Protein AF-A0A972E237-F1 (afdb_monomer_lite)

Structure (mmCIF, N/CA/C/O backbone):
data_AF-A0A972E237-F1
#
_entry.id   AF-A0A972E237-F1
#
loop_
_atom_site.group_PDB
_atom_site.id
_atom_site.type_symbol
_atom_site.label_atom_id
_atom_site.label_alt_id
_atom_site.label_comp_id
_atom_site.label_asym_id
_atom_site.label_entity_id
_atom_site.label_seq_id
_atom_site.pdbx_PDB_ins_code
_atom_site.Cartn_x
_atom_site.Cartn_y
_atom_site.Cartn_z
_atom_site.occupancy
_atom_site.B_iso_or_equiv
_atom_site.auth_seq_id
_atom_site.auth_comp_id
_atom_site.auth_asym_id
_atom_site.auth_atom_id
_atom_site.pdbx_PDB_model_num
ATOM 1 N N . MET A 1 1 ? -6.973 -0.628 -43.53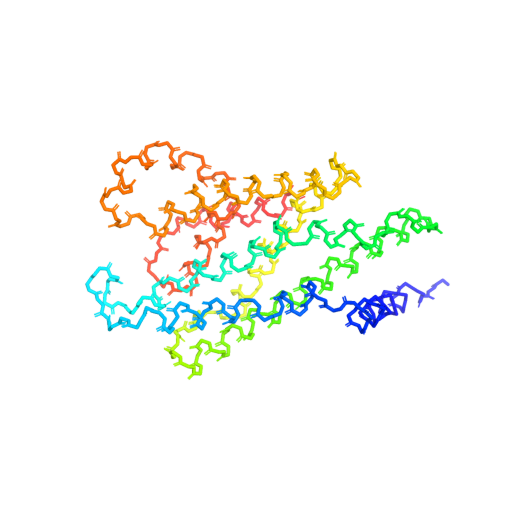5 1.00 40.00 1 MET A N 1
ATOM 2 C CA . MET A 1 1 ? -6.447 -0.067 -42.270 1.00 40.00 1 MET A CA 1
ATOM 3 C C . MET A 1 1 ? -7.373 -0.505 -41.148 1.00 40.00 1 MET A C 1
ATOM 5 O O . MET A 1 1 ? -8.497 -0.038 -41.108 1.00 40.00 1 MET A O 1
ATOM 9 N N . GLY A 1 2 ? -6.976 -1.458 -40.304 1.00 39.75 2 GLY A N 1
ATOM 10 C CA . GLY A 1 2 ? -7.849 -1.920 -39.221 1.00 39.75 2 GLY A CA 1
ATOM 11 C C . GLY A 1 2 ? -7.327 -3.166 -38.509 1.00 39.75 2 GLY A C 1
ATOM 12 O O . GLY A 1 2 ? -6.818 -4.079 -39.151 1.00 39.75 2 GLY A O 1
ATOM 13 N N . GLY A 1 3 ? -7.447 -3.185 -37.179 1.00 34.88 3 GLY A N 1
ATOM 14 C CA . GLY A 1 3 ? -7.592 -4.429 -36.411 1.00 34.88 3 GLY A CA 1
ATOM 15 C C . GLY A 1 3 ? -6.368 -5.059 -35.731 1.00 34.88 3 GLY A C 1
ATOM 16 O O . GLY A 1 3 ? -6.532 -6.115 -35.134 1.00 34.88 3 GLY A O 1
ATOM 17 N N . LYS A 1 4 ? -5.158 -4.477 -35.755 1.00 40.97 4 LYS A N 1
ATOM 18 C CA . LYS A 1 4 ? -3.977 -5.110 -35.104 1.00 40.97 4 LYS A CA 1
ATOM 19 C C . LYS A 1 4 ? -3.667 -4.649 -33.670 1.00 40.97 4 LYS A C 1
ATOM 21 O O . LYS A 1 4 ? -2.906 -5.320 -32.981 1.00 40.97 4 LYS A O 1
ATOM 26 N N . GLY A 1 5 ? -4.259 -3.551 -33.194 1.00 42.56 5 GLY A N 1
ATOM 27 C CA . GLY A 1 5 ? -3.918 -2.969 -31.884 1.00 42.56 5 GLY A CA 1
ATOM 28 C C . GLY A 1 5 ? -4.412 -3.774 -30.675 1.00 42.56 5 GLY A C 1
ATOM 29 O O . GLY A 1 5 ? -3.659 -3.998 -29.734 1.00 42.56 5 GLY A O 1
ATOM 30 N N . ILE A 1 6 ? -5.656 -4.262 -30.716 1.00 47.38 6 ILE A N 1
ATOM 31 C CA . ILE A 1 6 ? -6.324 -4.873 -29.549 1.00 47.38 6 ILE A CA 1
ATOM 32 C C . ILE A 1 6 ? -5.829 -6.310 -29.302 1.00 47.38 6 ILE A C 1
ATOM 34 O O . ILE A 1 6 ? -5.593 -6.703 -28.160 1.00 47.38 6 ILE A O 1
ATOM 38 N N . HIS A 1 7 ? -5.565 -7.072 -30.371 1.00 45.72 7 HIS A N 1
ATOM 39 C CA . HIS A 1 7 ? -4.976 -8.414 -30.263 1.00 45.72 7 HIS A CA 1
ATOM 40 C C . HIS A 1 7 ? -3.557 -8.392 -29.670 1.00 45.72 7 HIS A C 1
ATOM 42 O O . HIS A 1 7 ? -3.190 -9.295 -28.917 1.00 45.72 7 HIS A O 1
ATOM 48 N N . GLY A 1 8 ? -2.778 -7.338 -29.943 1.00 53.69 8 GLY A N 1
ATOM 49 C CA . GLY A 1 8 ? -1.438 -7.164 -29.380 1.00 53.69 8 GLY A CA 1
ATOM 50 C C . GLY A 1 8 ? -1.447 -6.986 -27.858 1.00 53.69 8 GLY A C 1
ATOM 51 O O . GLY A 1 8 ? -0.646 -7.616 -27.173 1.00 53.69 8 GLY A O 1
ATOM 52 N N . VAL A 1 9 ? -2.393 -6.209 -27.321 1.00 54.03 9 VAL A N 1
ATOM 53 C CA . VAL A 1 9 ? -2.506 -5.921 -25.876 1.00 54.03 9 VAL A CA 1
ATOM 54 C C . VAL A 1 9 ? -2.901 -7.166 -25.080 1.00 54.03 9 VAL A C 1
ATOM 56 O O . VAL A 1 9 ? -2.228 -7.507 -24.109 1.00 54.03 9 VAL A O 1
ATOM 59 N N . HIS A 1 10 ? -3.931 -7.898 -25.523 1.00 57.00 10 HIS A N 1
ATOM 60 C CA . HIS A 1 10 ? -4.344 -9.146 -24.868 1.00 57.00 10 HIS A CA 1
ATOM 61 C C . HIS A 1 10 ? -3.233 -10.201 -24.889 1.00 57.00 10 HIS A C 1
ATOM 63 O O . HIS A 1 10 ? -2.958 -10.831 -23.867 1.00 57.00 10 HIS A O 1
ATOM 69 N N . SER A 1 11 ? -2.556 -10.362 -26.031 1.00 61.59 11 SER A N 1
ATOM 70 C CA . SER A 1 11 ? -1.436 -11.304 -26.139 1.00 61.59 11 SER A CA 1
ATOM 71 C C . SER A 1 11 ? -0.249 -10.900 -25.255 1.00 61.59 11 SER A C 1
ATOM 73 O O . SER A 1 11 ? 0.366 -11.765 -24.637 1.00 61.59 11 SER A O 1
ATOM 75 N N . GLY A 1 12 ? 0.029 -9.596 -25.122 1.00 63.56 12 GLY A N 1
ATOM 76 C CA . GLY A 1 12 ? 1.079 -9.059 -24.257 1.00 63.56 12 GLY A CA 1
ATOM 77 C C . GLY A 1 12 ? 0.792 -9.257 -22.769 1.00 63.56 12 GLY A C 1
ATOM 78 O O . GLY A 1 12 ? 1.674 -9.705 -22.041 1.00 63.56 12 GLY A O 1
ATOM 79 N N . PHE A 1 13 ? -0.441 -8.995 -22.326 1.00 63.44 13 PHE A N 1
ATOM 80 C CA . PHE A 1 13 ? -0.863 -9.203 -20.938 1.00 63.44 13 PHE A CA 1
ATOM 81 C C . PHE A 1 13 ? -0.756 -10.676 -20.523 1.00 63.44 13 PHE A C 1
ATOM 83 O O . PHE A 1 13 ? -0.132 -10.997 -19.513 1.00 63.44 13 PHE A O 1
ATOM 90 N N . ILE A 1 14 ? -1.298 -11.585 -21.341 1.00 66.00 14 ILE A N 1
ATOM 91 C CA . ILE A 1 14 ? -1.258 -13.032 -21.086 1.00 66.00 14 ILE A CA 1
ATOM 92 C C . ILE A 1 14 ? 0.187 -13.547 -21.126 1.00 66.00 14 ILE A C 1
ATOM 94 O O . ILE A 1 14 ? 0.596 -14.316 -20.256 1.00 66.00 14 ILE A O 1
ATOM 98 N N . ALA A 1 15 ? 0.994 -13.096 -22.089 1.00 67.94 15 ALA A N 1
ATOM 99 C CA . ALA A 1 15 ? 2.397 -13.489 -22.178 1.00 67.94 15 ALA A CA 1
ATOM 100 C C . ALA A 1 15 ? 3.221 -12.992 -20.980 1.00 67.94 15 ALA A C 1
ATOM 102 O O . ALA A 1 15 ? 4.052 -13.742 -20.469 1.00 67.94 15 ALA A O 1
ATOM 103 N N . LEU A 1 16 ? 2.988 -11.763 -20.504 1.00 67.12 16 LEU A N 1
ATOM 104 C CA . LEU A 1 16 ? 3.633 -11.232 -19.298 1.00 67.12 16 LEU A CA 1
ATOM 105 C C . LEU A 1 16 ? 3.220 -12.022 -18.056 1.00 67.12 16 LEU A C 1
ATOM 107 O O . LEU A 1 16 ? 4.093 -12.421 -17.284 1.00 67.12 16 LEU A O 1
ATOM 111 N N . PHE A 1 17 ? 1.925 -12.314 -17.909 1.00 64.31 17 PHE A N 1
ATOM 112 C CA . PHE A 1 17 ? 1.402 -13.135 -16.820 1.00 64.31 17 PHE A CA 1
ATOM 113 C C . PHE A 1 17 ? 2.097 -14.501 -16.761 1.00 64.31 17 PHE A C 1
ATOM 115 O O . PHE A 1 17 ? 2.739 -14.827 -15.764 1.00 64.31 17 PHE A O 1
ATOM 122 N N . PHE A 1 18 ? 2.065 -15.269 -17.854 1.00 64.12 18 PHE A N 1
ATOM 123 C CA . PHE A 1 18 ? 2.690 -16.593 -17.905 1.00 64.12 18 PHE A CA 1
ATOM 124 C C . PHE A 1 18 ? 4.215 -16.533 -17.762 1.00 64.12 18 PHE A C 1
ATOM 126 O O . PHE A 1 18 ? 4.805 -17.336 -17.044 1.00 64.12 18 PHE A O 1
ATOM 133 N N . SER A 1 19 ? 4.875 -15.571 -18.409 1.00 64.12 19 SER A N 1
ATOM 134 C CA . SER A 1 19 ? 6.333 -15.440 -18.362 1.00 64.12 19 SER A CA 1
ATOM 135 C C . SER A 1 19 ? 6.859 -15.157 -16.958 1.00 64.12 19 SER A C 1
ATOM 137 O O . SER A 1 19 ? 7.940 -15.642 -16.630 1.00 64.12 19 SER A O 1
ATOM 139 N N . LYS A 1 20 ? 6.171 -14.326 -16.169 1.00 62.31 20 LYS A N 1
ATOM 140 C CA . LYS A 1 20 ? 6.655 -13.896 -14.850 1.00 62.31 20 LYS A CA 1
ATOM 141 C C . LYS A 1 20 ? 6.091 -14.758 -13.730 1.00 62.31 20 LYS A C 1
ATOM 143 O O . LYS A 1 20 ? 6.866 -15.303 -12.953 1.00 62.31 20 LYS A O 1
ATOM 148 N N . TYR A 1 21 ? 4.775 -14.945 -13.669 1.00 61.66 21 TYR A N 1
ATOM 149 C CA . TYR A 1 21 ? 4.159 -15.629 -12.531 1.00 61.66 21 TYR A CA 1
ATOM 150 C C . TYR A 1 21 ? 4.341 -17.142 -12.552 1.00 61.66 21 TYR A C 1
ATOM 152 O O . TYR A 1 21 ? 4.366 -17.745 -11.491 1.00 61.66 21 TYR A O 1
ATOM 160 N N . VAL A 1 22 ? 4.525 -17.774 -13.711 1.00 60.75 22 VAL A N 1
ATOM 161 C CA . VAL A 1 22 ? 4.809 -19.221 -13.734 1.00 60.75 22 VAL A CA 1
ATOM 162 C C . VAL A 1 22 ? 6.294 -19.503 -13.485 1.00 60.75 22 VAL A C 1
ATOM 164 O O . VAL A 1 22 ? 6.632 -20.540 -12.927 1.00 60.75 22 VAL A O 1
ATOM 167 N N . ARG A 1 23 ? 7.198 -18.586 -13.863 1.00 55.81 23 ARG A N 1
ATOM 168 C CA . ARG A 1 23 ? 8.654 -18.819 -13.786 1.00 55.81 23 ARG A CA 1
ATOM 169 C C . ARG A 1 23 ? 9.329 -18.229 -12.549 1.00 55.81 23 ARG A C 1
ATOM 171 O O . ARG A 1 23 ? 10.376 -18.724 -12.147 1.00 55.81 23 ARG A O 1
ATOM 178 N N . SER A 1 24 ? 8.791 -17.165 -11.955 1.00 56.19 24 SER A N 1
ATOM 179 C CA . SER A 1 24 ? 9.369 -16.503 -10.773 1.00 56.19 24 SER A CA 1
ATOM 180 C C . SER A 1 24 ? 8.272 -15.805 -9.952 1.00 56.19 24 SER A C 1
ATOM 182 O O . SER A 1 24 ? 8.112 -14.588 -10.029 1.00 56.19 24 SER A O 1
ATOM 184 N N . PRO A 1 25 ? 7.485 -16.569 -9.173 1.00 65.00 25 PRO A N 1
ATOM 185 C CA . PRO A 1 25 ? 6.220 -16.100 -8.606 1.00 65.00 25 PRO A CA 1
ATOM 186 C C . PRO A 1 25 ? 6.336 -15.272 -7.315 1.00 65.00 25 PRO A C 1
ATOM 188 O O . PRO A 1 25 ? 5.314 -14.839 -6.790 1.00 65.00 25 PRO A O 1
ATOM 191 N N . SER A 1 26 ? 7.532 -15.079 -6.753 1.00 68.56 26 SER A N 1
ATOM 192 C CA . SER A 1 26 ? 7.715 -14.685 -5.344 1.00 68.56 26 SER A CA 1
ATOM 193 C C . SER A 1 26 ? 7.016 -13.374 -4.958 1.00 68.56 26 SER A C 1
ATOM 195 O O . SER A 1 26 ? 6.161 -13.379 -4.073 1.00 68.56 26 SER A O 1
ATOM 197 N N . TYR A 1 27 ? 7.310 -12.266 -5.644 1.00 68.69 27 TYR A N 1
ATOM 198 C CA . TYR A 1 27 ? 6.692 -10.955 -5.365 1.00 68.69 27 TYR A CA 1
ATOM 199 C C . TYR A 1 27 ? 5.189 -10.950 -5.610 1.00 68.69 27 TYR A C 1
ATOM 201 O O . TYR A 1 27 ? 4.423 -10.233 -4.966 1.00 68.69 27 TYR A O 1
ATOM 209 N N . GLY A 1 28 ? 4.769 -11.789 -6.542 1.00 69.38 28 GLY A N 1
ATOM 210 C CA . GLY A 1 28 ? 3.403 -11.863 -6.962 1.00 69.38 28 GLY A CA 1
ATOM 211 C C . GLY A 1 28 ? 2.490 -12.657 -6.047 1.00 69.38 28 GLY A C 1
ATOM 212 O O . GLY A 1 28 ? 1.403 -12.196 -5.701 1.00 69.38 28 GLY A O 1
ATOM 213 N N . ILE A 1 29 ? 2.962 -13.815 -5.600 1.00 77.69 29 ILE A N 1
ATOM 214 C CA . ILE A 1 29 ? 2.347 -14.585 -4.519 1.00 77.69 29 ILE A CA 1
ATOM 215 C C . ILE A 1 29 ? 2.287 -13.714 -3.268 1.00 77.69 29 ILE A C 1
ATOM 217 O O . ILE A 1 29 ? 1.228 -13.608 -2.655 1.00 77.69 29 ILE A O 1
ATOM 221 N N . PHE A 1 30 ? 3.383 -13.027 -2.930 1.00 80.06 30 PHE A N 1
ATOM 222 C CA . PHE A 1 30 ?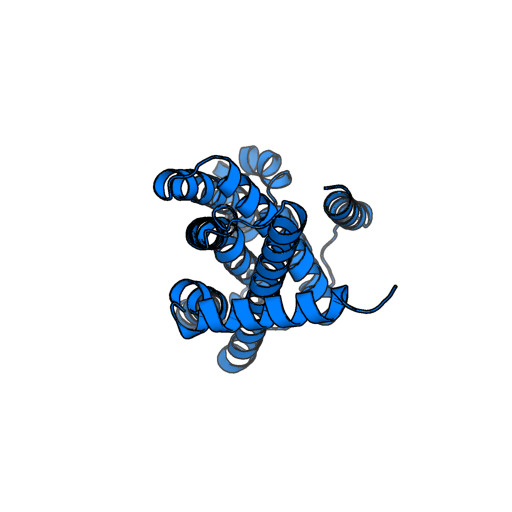 3.392 -12.133 -1.779 1.00 80.06 30 PHE A CA 1
ATOM 223 C C . PHE A 1 30 ? 2.300 -11.068 -1.901 1.00 80.06 30 PHE A C 1
ATOM 225 O O . PHE A 1 30 ? 1.501 -10.920 -0.992 1.00 80.06 30 PHE A O 1
ATOM 232 N N . SER A 1 31 ? 2.169 -10.402 -3.047 1.00 77.62 31 SER A N 1
ATOM 233 C CA . SER A 1 31 ? 1.132 -9.379 -3.244 1.00 77.62 31 SER A CA 1
ATOM 234 C C . SER A 1 31 ? -0.307 -9.881 -3.118 1.00 77.62 31 SER A C 1
ATOM 236 O O . SER A 1 31 ? -1.179 -9.144 -2.662 1.00 77.62 31 SER A O 1
ATOM 238 N N . LEU A 1 32 ? -0.547 -11.141 -3.483 1.00 87.00 32 LEU A N 1
ATOM 239 C CA . LEU A 1 32 ? -1.864 -11.759 -3.415 1.00 87.00 32 LEU A CA 1
ATOM 240 C C . LEU A 1 32 ? -2.217 -12.173 -1.980 1.00 87.00 32 LEU A C 1
ATOM 242 O O . LEU A 1 32 ? -3.327 -11.929 -1.514 1.00 87.00 32 LEU A O 1
ATOM 246 N N . PHE A 1 33 ? -1.274 -12.792 -1.266 1.00 89.44 33 PHE A N 1
ATOM 247 C CA . PHE A 1 33 ? -1.542 -13.380 0.049 1.00 89.44 33 PHE A CA 1
ATOM 248 C C . PHE A 1 33 ? -1.203 -12.463 1.221 1.00 89.44 33 PHE A C 1
ATOM 250 O O . PHE A 1 33 ? -1.790 -12.618 2.288 1.00 89.44 33 PHE A O 1
ATOM 257 N N . TYR A 1 34 ? -0.303 -11.496 1.049 1.00 89.44 34 TYR A N 1
ATOM 258 C CA . TYR A 1 34 ? 0.138 -10.607 2.123 1.00 89.44 34 TYR A CA 1
ATOM 259 C C . TYR A 1 34 ? -1.004 -9.832 2.793 1.00 89.44 34 TYR A C 1
ATOM 261 O O . TYR A 1 34 ? -1.061 -9.859 4.023 1.00 89.44 34 TYR A O 1
ATOM 269 N N . PRO A 1 35 ? -1.963 -9.224 2.060 1.00 91.75 35 PRO A N 1
ATOM 270 C CA . PRO A 1 35 ? -3.095 -8.555 2.699 1.00 91.75 35 PRO A CA 1
ATOM 271 C C . PRO A 1 35 ? -3.902 -9.508 3.602 1.00 91.75 35 PRO A C 1
ATOM 273 O O . PRO A 1 35 ? -4.255 -9.172 4.734 1.00 91.75 35 PRO A O 1
ATOM 276 N N . SER A 1 36 ? -4.134 -10.740 3.137 1.00 92.88 36 SER A N 1
ATOM 277 C CA . SER A 1 36 ? -4.822 -11.775 3.920 1.00 92.88 36 SER A CA 1
ATOM 278 C C . SER A 1 36 ? -3.995 -12.234 5.126 1.00 92.88 36 SER A C 1
ATOM 280 O O . SER A 1 36 ? -4.531 -12.422 6.214 1.00 92.88 36 SER A O 1
ATOM 282 N N . ALA A 1 37 ? -2.682 -12.388 4.961 1.00 92.38 37 ALA A N 1
ATOM 283 C CA . ALA A 1 37 ? -1.786 -12.777 6.043 1.00 92.38 37 ALA A CA 1
ATOM 284 C C . ALA A 1 37 ? -1.743 -11.714 7.150 1.00 92.38 37 ALA A C 1
ATOM 286 O O . ALA A 1 37 ? -1.796 -12.066 8.326 1.00 92.38 37 ALA A O 1
ATOM 287 N N . ILE A 1 38 ? -1.724 -10.425 6.789 1.00 91.38 38 ILE A N 1
ATOM 288 C CA . ILE A 1 38 ? -1.803 -9.319 7.750 1.00 91.38 38 ILE A CA 1
ATOM 289 C C . ILE A 1 38 ? -3.091 -9.401 8.564 1.00 91.38 38 ILE A C 1
ATOM 291 O O . ILE A 1 38 ? -3.037 -9.335 9.793 1.00 91.38 38 ILE A O 1
ATOM 295 N N . ILE A 1 39 ? -4.250 -9.521 7.907 1.00 90.69 39 ILE A N 1
ATOM 296 C CA . ILE A 1 39 ? -5.528 -9.467 8.627 1.00 90.69 39 ILE A CA 1
ATOM 297 C C . ILE A 1 39 ? -5.712 -10.681 9.537 1.00 90.69 39 ILE A C 1
ATOM 299 O O . ILE A 1 39 ? -6.220 -10.544 10.647 1.00 90.69 39 ILE A O 1
ATOM 303 N N . ILE A 1 40 ? -5.228 -11.849 9.104 1.00 91.62 40 ILE A N 1
ATOM 304 C CA . ILE A 1 40 ? -5.182 -13.059 9.927 1.00 91.62 40 ILE A CA 1
ATOM 305 C C . ILE A 1 40 ? -4.230 -12.866 11.105 1.00 91.62 40 ILE A C 1
ATOM 307 O O . ILE A 1 40 ? -4.613 -13.149 12.236 1.00 91.62 40 ILE A O 1
ATOM 311 N N . GLY A 1 41 ? -3.028 -12.335 10.873 1.00 90.94 41 GLY A N 1
ATOM 312 C CA . GLY A 1 41 ? -2.055 -12.062 11.928 1.00 90.94 41 GLY A CA 1
ATOM 313 C C . GLY A 1 41 ? -2.616 -11.132 13.003 1.00 90.94 41 GLY A C 1
ATOM 314 O O . GLY A 1 41 ? -2.635 -11.491 14.179 1.00 90.94 41 GLY A O 1
ATOM 315 N N . PHE A 1 42 ? -3.154 -9.974 12.611 1.00 89.38 42 PHE A N 1
ATOM 316 C CA . PHE A 1 42 ? -3.792 -9.054 13.556 1.00 89.38 42 PHE A CA 1
ATOM 317 C C . PHE A 1 42 ? -5.025 -9.661 14.225 1.00 89.38 42 PHE A C 1
ATOM 319 O O . PHE A 1 42 ? -5.221 -9.457 15.419 1.00 89.38 42 PHE A O 1
ATOM 326 N N . GLY A 1 43 ? -5.843 -10.413 13.490 1.00 87.12 43 GLY A N 1
ATOM 327 C CA . GLY A 1 43 ? -7.040 -11.042 14.038 1.00 87.12 43 GLY A CA 1
ATOM 328 C C . GLY A 1 43 ? -6.751 -12.133 15.061 1.00 87.12 43 GLY A C 1
ATOM 329 O O . GLY A 1 43 ? -7.478 -12.249 16.043 1.00 87.12 43 GLY A O 1
ATOM 330 N N . LEU A 1 44 ? -5.681 -12.906 14.870 1.00 88.62 44 LEU A N 1
ATOM 331 C CA . LEU A 1 44 ? -5.251 -13.923 15.828 1.00 88.62 44 LEU A CA 1
ATOM 332 C C . LEU A 1 44 ? -4.580 -13.307 17.059 1.00 88.62 44 LEU A C 1
ATOM 334 O O . LEU A 1 44 ? -4.817 -13.780 18.166 1.00 88.62 44 LEU A O 1
ATOM 338 N N . LEU A 1 45 ? -3.775 -12.255 16.877 1.00 84.50 45 LEU A N 1
ATOM 339 C CA . LEU A 1 45 ? -3.052 -11.595 17.969 1.00 84.50 45 LEU A CA 1
ATOM 340 C C . LEU A 1 45 ? -3.947 -10.680 18.815 1.00 84.50 45 LEU A C 1
ATOM 342 O O . LEU A 1 45 ? -3.745 -10.564 20.020 1.00 84.50 45 LEU A O 1
ATOM 346 N N . ILE A 1 46 ? -4.917 -10.010 18.190 1.00 80.69 46 ILE A N 1
ATOM 347 C CA . ILE A 1 46 ? -5.726 -8.954 18.809 1.00 80.69 46 ILE A CA 1
ATOM 348 C C . ILE A 1 46 ? -7.205 -9.351 18.744 1.00 80.69 46 ILE A C 1
ATOM 350 O O . ILE A 1 46 ? -8.026 -8.738 18.055 1.00 80.69 46 ILE A O 1
ATOM 354 N N . GLN A 1 47 ? -7.558 -10.399 19.490 1.00 66.94 47 GLN A N 1
ATOM 355 C CA . GLN A 1 47 ? -8.950 -10.794 19.694 1.00 66.94 47 GLN A CA 1
ATOM 356 C C . GLN A 1 47 ? -9.575 -9.945 20.796 1.00 66.94 47 GLN A C 1
ATOM 358 O O . GLN A 1 47 ? -9.571 -10.316 21.966 1.00 66.94 47 GLN A O 1
ATOM 363 N N . ASN A 1 48 ? -10.116 -8.789 20.417 1.00 68.62 48 ASN A N 1
ATOM 364 C CA . ASN A 1 48 ? -10.773 -7.902 21.370 1.00 68.62 48 ASN A CA 1
ATOM 365 C C . ASN A 1 48 ? -12.291 -7.888 21.163 1.00 68.62 48 ASN A C 1
ATOM 367 O O . ASN A 1 48 ? -12.745 -7.618 20.040 1.00 68.62 48 ASN A O 1
ATOM 371 N N . PRO A 1 49 ? -13.088 -8.118 22.228 1.00 81.06 49 PRO A N 1
ATOM 372 C CA . PRO A 1 49 ? -14.509 -7.817 22.184 1.00 81.06 49 PRO A CA 1
ATOM 373 C C . PRO A 1 49 ? -14.717 -6.321 21.889 1.00 81.06 49 PRO A C 1
ATOM 375 O O . PRO A 1 49 ? -13.783 -5.518 22.017 1.00 81.06 49 PRO A O 1
ATOM 378 N N . PRO A 1 50 ? -15.930 -5.924 21.472 1.00 84.69 50 PRO A N 1
ATOM 379 C CA . PRO A 1 50 ? -16.261 -4.521 21.275 1.00 84.69 50 PRO A CA 1
ATOM 380 C C . PRO A 1 50 ? -15.851 -3.670 22.481 1.00 84.69 50 PRO A C 1
ATOM 382 O O . PRO A 1 50 ? -16.184 -4.008 23.615 1.00 84.69 50 PRO A O 1
ATOM 385 N N . SER A 1 51 ? -15.122 -2.577 22.247 1.00 80.88 51 SER A N 1
ATOM 386 C CA . SER A 1 51 ? -14.589 -1.740 23.327 1.00 80.88 51 SER A CA 1
ATOM 387 C C . SER A 1 51 ? -15.017 -0.283 23.182 1.00 80.88 51 SER A C 1
ATOM 389 O O . SER A 1 51 ? -15.208 0.227 22.075 1.00 80.88 51 SER A O 1
ATOM 391 N N . VAL A 1 52 ? -15.134 0.420 24.312 1.00 81.88 52 VAL A N 1
ATOM 392 C CA . VAL A 1 52 ? -15.473 1.854 24.337 1.00 81.88 52 VAL A CA 1
ATOM 393 C C . VAL A 1 52 ? -14.401 2.687 23.624 1.00 81.88 52 VAL A C 1
ATOM 395 O O . VAL A 1 52 ? -14.732 3.638 22.918 1.00 81.88 52 VAL A O 1
ATOM 398 N N . LEU A 1 53 ? -13.130 2.274 23.701 1.00 77.31 53 LEU A N 1
ATOM 399 C CA . LEU A 1 53 ? -12.006 2.914 23.003 1.00 77.31 53 LEU A CA 1
ATOM 400 C C . LEU A 1 53 ? -12.238 3.004 21.481 1.00 77.31 53 LEU A C 1
ATOM 402 O O . LEU A 1 53 ? -11.930 4.013 20.837 1.00 77.31 53 LEU A O 1
ATOM 406 N N . PHE A 1 54 ? -12.847 1.969 20.902 1.00 80.38 54 PHE A N 1
ATOM 407 C CA . PHE A 1 54 ? -13.163 1.892 19.474 1.00 80.38 54 PHE A CA 1
ATOM 408 C C . PHE A 1 54 ? -14.602 2.322 19.156 1.00 80.38 54 PHE A C 1
ATOM 410 O O . PHE A 1 54 ? -15.096 2.066 18.059 1.00 80.38 54 PHE A O 1
ATOM 417 N N . GLY A 1 55 ? -15.284 2.988 20.095 1.00 80.12 55 GLY A N 1
ATOM 418 C CA . GLY A 1 55 ? -16.670 3.428 19.924 1.00 80.12 55 GLY A CA 1
ATOM 419 C C . GLY A 1 55 ? -17.660 2.265 19.841 1.00 80.12 55 GLY A C 1
ATOM 420 O O . GLY A 1 55 ? -18.604 2.323 19.059 1.00 80.12 55 GLY A O 1
ATOM 421 N N . GLY A 1 56 ? -17.414 1.185 20.588 1.00 83.25 56 GLY A N 1
ATOM 422 C CA . GLY A 1 56 ? -18.248 -0.018 20.583 1.00 83.25 56 GLY A CA 1
ATOM 423 C C . GLY A 1 56 ? -18.002 -0.948 19.392 1.00 83.25 56 GLY A C 1
ATOM 424 O O . GLY A 1 56 ? -18.815 -1.831 19.137 1.00 83.25 56 GLY A O 1
ATOM 425 N N . LYS A 1 57 ? -16.900 -0.770 18.651 1.00 85.69 57 LYS A N 1
ATOM 426 C CA . LYS A 1 57 ? -16.458 -1.686 17.586 1.00 85.69 57 LYS A CA 1
ATOM 427 C C . LYS A 1 57 ? -15.375 -2.641 18.095 1.00 85.69 57 LYS A C 1
ATOM 429 O O . LYS A 1 57 ? -14.687 -2.350 19.074 1.00 85.69 57 LYS A O 1
ATOM 434 N N . ARG A 1 58 ? -15.203 -3.784 17.425 1.00 88.00 58 ARG A N 1
ATOM 435 C CA . ARG A 1 58 ? -14.024 -4.645 17.627 1.00 88.00 58 ARG A CA 1
ATOM 436 C C . ARG A 1 58 ? -12.802 -3.988 16.989 1.00 88.00 58 ARG A C 1
ATOM 438 O O . ARG A 1 58 ? -12.945 -3.186 16.069 1.00 88.00 58 ARG A O 1
ATOM 445 N N . PHE A 1 59 ? -11.608 -4.373 17.437 1.00 86.62 59 PHE A N 1
ATOM 446 C CA . PHE A 1 59 ? -10.349 -3.843 16.901 1.00 86.62 59 PHE A CA 1
ATOM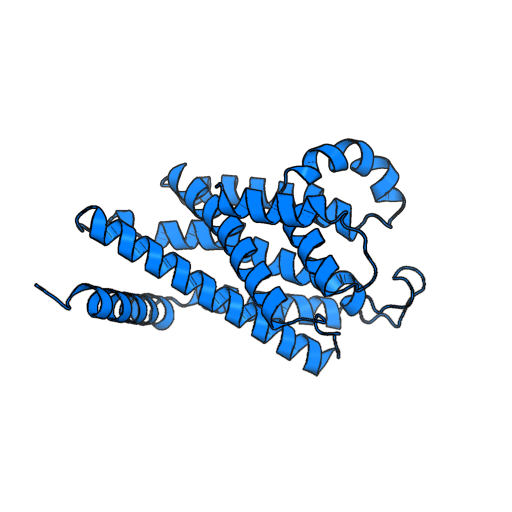 447 C C . PHE A 1 59 ? -10.285 -3.947 15.369 1.00 86.62 59 PHE A C 1
ATOM 449 O O . PHE A 1 59 ? -10.074 -2.943 14.695 1.00 86.62 59 PHE A O 1
ATOM 456 N N . LEU A 1 60 ? -10.547 -5.139 14.819 1.00 89.06 60 LEU A N 1
ATOM 457 C CA . LEU A 1 60 ? -10.519 -5.354 13.372 1.00 89.06 60 LEU A CA 1
ATOM 458 C C . LEU A 1 60 ? -11.586 -4.542 12.632 1.00 89.06 60 LEU A C 1
ATOM 460 O O . LEU A 1 60 ? -11.281 -3.977 11.592 1.00 89.06 60 LEU A O 1
ATOM 464 N N . ASP A 1 61 ? -12.807 -4.419 13.159 1.00 88.06 61 ASP A N 1
ATOM 465 C CA . ASP A 1 61 ? -13.857 -3.611 12.513 1.00 88.06 61 ASP A CA 1
ATOM 466 C C . ASP A 1 61 ? -13.516 -2.114 12.512 1.00 88.06 61 ASP A C 1
ATOM 468 O O . ASP A 1 61 ? -13.963 -1.369 11.641 1.00 88.06 61 ASP A O 1
ATOM 472 N N . TYR A 1 62 ? -12.751 -1.663 13.509 1.00 87.31 62 TYR A N 1
ATOM 473 C CA . TYR A 1 62 ? -12.308 -0.281 13.614 1.00 87.31 62 TYR A CA 1
ATOM 474 C C . TYR A 1 62 ? -11.121 0.016 12.689 1.00 87.31 62 TYR A C 1
ATOM 476 O O . TYR A 1 62 ? -11.160 1.022 11.990 1.00 87.31 62 TYR A O 1
ATOM 484 N N . TYR A 1 63 ? -10.109 -0.861 12.665 1.00 89.06 63 TYR A N 1
ATOM 485 C CA . TYR A 1 63 ? -8.846 -0.660 11.938 1.00 89.06 63 TYR A CA 1
ATOM 486 C C . TYR A 1 63 ? -8.787 -1.302 10.542 1.00 89.06 63 TYR A C 1
ATOM 488 O O . TYR A 1 63 ? -7.746 -1.262 9.884 1.00 89.06 63 TYR A O 1
ATOM 496 N N . SER A 1 64 ? -9.871 -1.927 10.070 1.00 90.06 64 SER A N 1
ATOM 497 C CA . SER A 1 64 ? -9.919 -2.537 8.731 1.00 90.06 64 SER A CA 1
ATOM 498 C C . SER A 1 64 ? -9.503 -1.576 7.608 1.00 90.06 64 SER A C 1
ATOM 500 O O . SER A 1 64 ? -8.667 -1.980 6.798 1.00 90.06 64 SER A O 1
ATOM 502 N N . PRO A 1 65 ? -10.001 -0.320 7.541 1.00 90.31 65 PRO A N 1
ATOM 503 C CA . PRO A 1 65 ? -9.569 0.635 6.519 1.00 90.31 65 PRO A CA 1
ATOM 504 C C . PRO A 1 65 ? -8.050 0.829 6.491 1.00 90.31 65 PRO A C 1
ATOM 506 O O . PRO A 1 65 ? -7.423 0.775 5.438 1.00 90.31 65 PRO A O 1
ATOM 509 N N . GLU A 1 66 ? -7.444 1.016 7.656 1.00 91.25 66 GLU A N 1
ATOM 510 C CA . GLU A 1 66 ? -6.022 1.268 7.838 1.00 91.25 66 GLU A CA 1
ATOM 511 C C . GLU A 1 66 ? -5.193 0.044 7.454 1.00 91.25 66 GLU A C 1
ATOM 513 O O . GLU A 1 66 ? -4.187 0.183 6.765 1.00 91.25 66 GLU A O 1
ATOM 518 N N . ILE A 1 67 ? -5.634 -1.156 7.844 1.00 91.62 67 ILE A N 1
ATOM 519 C CA . ILE A 1 67 ? -4.991 -2.430 7.493 1.00 91.62 67 ILE A CA 1
ATOM 520 C C . ILE A 1 67 ? -5.008 -2.660 5.975 1.00 91.62 67 ILE A C 1
ATOM 522 O O . ILE A 1 67 ? -4.002 -3.089 5.399 1.00 91.62 67 ILE A O 1
ATOM 526 N N . ILE A 1 68 ? -6.125 -2.351 5.311 1.00 93.12 68 ILE A N 1
ATOM 527 C CA . ILE A 1 68 ? -6.254 -2.455 3.852 1.00 93.12 68 ILE A CA 1
ATOM 528 C C . ILE A 1 68 ? -5.265 -1.507 3.169 1.00 93.12 68 ILE A C 1
ATOM 530 O O . ILE A 1 68 ? -4.492 -1.939 2.313 1.00 93.12 68 ILE A O 1
ATOM 534 N N . ILE A 1 69 ? -5.240 -0.232 3.573 1.00 94.19 69 ILE A N 1
ATOM 535 C CA . ILE A 1 69 ? -4.331 0.757 2.981 1.00 94.19 69 ILE A CA 1
ATOM 536 C C . ILE A 1 69 ? -2.866 0.436 3.284 1.00 94.19 69 ILE A C 1
ATOM 538 O O . ILE A 1 69 ? -2.023 0.569 2.399 1.00 94.19 69 ILE A O 1
ATOM 542 N N . LEU A 1 70 ? -2.553 -0.039 4.490 1.00 93.19 70 LEU A N 1
ATOM 543 C CA . LEU A 1 70 ? -1.216 -0.512 4.836 1.00 93.19 70 LEU A CA 1
ATOM 544 C C . LEU A 1 70 ? -0.774 -1.625 3.883 1.00 93.19 70 LEU A C 1
ATOM 546 O O . LEU A 1 70 ? 0.298 -1.531 3.289 1.00 93.19 70 LEU A O 1
ATOM 550 N N . SER A 1 71 ? -1.630 -2.620 3.660 1.00 93.06 71 SER A N 1
ATOM 551 C CA . SER A 1 71 ? -1.342 -3.739 2.757 1.00 93.06 71 SER A CA 1
ATOM 552 C C . SER A 1 71 ? -1.080 -3.271 1.319 1.00 93.06 71 SER A C 1
ATOM 554 O O . SER A 1 71 ? -0.101 -3.688 0.697 1.00 93.06 71 SER A O 1
ATOM 556 N N . LEU A 1 72 ? -1.915 -2.359 0.811 1.00 93.69 72 LEU A N 1
ATOM 557 C CA . LEU A 1 72 ? -1.752 -1.749 -0.512 1.00 93.69 72 LEU A CA 1
ATOM 558 C C . LEU A 1 72 ? -0.456 -0.939 -0.626 1.00 93.69 72 LEU A C 1
ATOM 560 O O . LEU A 1 72 ? 0.268 -1.069 -1.612 1.00 93.69 72 LEU A O 1
ATOM 564 N N . SER A 1 73 ? -0.134 -0.149 0.399 1.00 93.75 73 SER A N 1
ATOM 565 C CA . SER A 1 73 ? 1.063 0.694 0.426 1.00 93.75 73 SER A CA 1
ATOM 566 C C . SER A 1 73 ? 2.354 -0.123 0.471 1.00 93.75 73 SER A C 1
ATOM 568 O O . SER A 1 73 ? 3.293 0.206 -0.246 1.00 93.75 73 SER A O 1
ATOM 570 N N . VAL A 1 74 ? 2.394 -1.230 1.224 1.00 92.62 74 VAL A N 1
ATOM 571 C CA . VAL A 1 74 ? 3.544 -2.148 1.229 1.00 92.62 74 VAL A CA 1
ATOM 572 C C . VAL A 1 74 ? 3.785 -2.666 -0.181 1.00 92.62 74 VAL A C 1
ATOM 574 O O . VAL A 1 74 ? 4.912 -2.677 -0.670 1.00 92.62 74 VAL A O 1
ATOM 577 N N . TYR A 1 75 ? 2.725 -3.064 -0.877 1.00 92.00 75 TYR A N 1
ATOM 578 C CA . TYR A 1 75 ? 2.901 -3.556 -2.228 1.00 92.00 75 TYR A CA 1
ATOM 579 C C . TYR A 1 75 ? 3.298 -2.450 -3.211 1.00 92.00 75 TYR A C 1
ATOM 581 O O . TYR A 1 75 ? 4.302 -2.587 -3.906 1.00 92.00 75 TYR A O 1
ATOM 589 N N . GLY A 1 76 ? 2.538 -1.356 -3.258 1.00 92.19 76 GLY A N 1
ATOM 590 C CA . GLY A 1 76 ? 2.709 -0.297 -4.251 1.00 92.19 76 GLY A CA 1
ATOM 591 C C . GLY A 1 76 ? 3.960 0.558 -4.050 1.00 92.19 76 GLY A C 1
ATOM 592 O O . GLY A 1 76 ? 4.618 0.891 -5.030 1.00 92.19 76 GLY A O 1
ATOM 593 N N . LEU A 1 77 ? 4.311 0.877 -2.800 1.00 93.00 77 LEU A N 1
ATOM 594 C CA . LEU A 1 77 ? 5.443 1.752 -2.484 1.00 93.00 77 LEU A CA 1
ATOM 595 C C . LEU A 1 77 ? 6.750 0.999 -2.251 1.00 93.00 77 LEU A C 1
ATOM 597 O O . LEU A 1 77 ? 7.792 1.578 -2.519 1.00 93.00 77 LEU A O 1
ATOM 601 N N . LEU A 1 78 ? 6.726 -0.245 -1.754 1.00 90.88 78 LEU A N 1
ATOM 602 C CA . LEU A 1 78 ? 7.954 -0.965 -1.386 1.00 90.88 78 LEU A CA 1
ATOM 603 C C . LEU A 1 78 ? 8.316 -2.082 -2.370 1.00 90.88 78 LEU A C 1
ATOM 605 O O . LEU A 1 78 ? 9.457 -2.163 -2.816 1.00 90.88 78 LEU A O 1
ATOM 609 N N . LEU A 1 79 ? 7.368 -2.956 -2.711 1.00 89.88 79 LEU A N 1
ATOM 610 C CA . LEU A 1 79 ? 7.670 -4.169 -3.484 1.00 89.88 79 LEU A CA 1
ATOM 611 C C . LEU A 1 79 ? 7.611 -3.952 -4.995 1.00 89.88 79 LEU A C 1
ATOM 613 O O . LEU A 1 79 ? 8.474 -4.435 -5.728 1.00 89.88 79 LEU A O 1
ATOM 617 N N . PHE A 1 80 ? 6.612 -3.209 -5.461 1.00 90.62 80 PHE A N 1
ATOM 618 C CA . PHE A 1 80 ? 6.423 -2.909 -6.875 1.00 90.62 80 PHE A CA 1
ATOM 619 C C . PHE A 1 80 ? 7.629 -2.207 -7.537 1.00 90.62 80 PHE A C 1
ATOM 621 O O . PHE A 1 80 ? 8.021 -2.655 -8.612 1.00 90.62 80 PHE A O 1
ATOM 628 N N . PRO A 1 81 ? 8.286 -1.191 -6.934 1.00 90.69 81 PRO A N 1
ATOM 629 C CA . PRO A 1 81 ? 9.443 -0.529 -7.551 1.00 90.69 81 PRO A CA 1
ATOM 630 C C . PRO A 1 81 ? 10.621 -1.485 -7.790 1.00 90.69 81 PRO A C 1
ATOM 632 O O . PRO A 1 81 ? 11.312 -1.391 -8.808 1.00 90.69 81 PRO A O 1
ATOM 635 N N . ILE A 1 82 ? 10.835 -2.423 -6.860 1.00 87.81 82 ILE A N 1
ATOM 636 C CA . ILE A 1 82 ? 11.886 -3.447 -6.931 1.00 87.81 82 ILE A CA 1
ATOM 637 C C . ILE A 1 82 ? 11.570 -4.434 -8.054 1.00 87.81 82 ILE A C 1
ATOM 639 O O . ILE A 1 82 ? 12.418 -4.716 -8.902 1.00 87.81 82 ILE A O 1
ATOM 643 N N . ASP A 1 83 ? 10.336 -4.935 -8.088 1.00 87.25 83 ASP A N 1
ATOM 644 C CA . ASP A 1 83 ? 9.907 -5.894 -9.103 1.00 87.25 83 ASP A CA 1
ATOM 645 C C . ASP A 1 83 ? 9.872 -5.269 -10.511 1.00 87.25 83 ASP A C 1
ATOM 647 O O . ASP A 1 83 ? 10.237 -5.924 -11.495 1.00 87.25 83 ASP A O 1
ATOM 651 N N . LEU A 1 84 ? 9.533 -3.977 -10.604 1.00 86.44 84 LEU A N 1
ATOM 652 C CA . LEU A 1 84 ? 9.612 -3.191 -11.832 1.00 86.44 84 LEU A CA 1
ATOM 653 C C . LEU A 1 84 ? 11.058 -3.080 -12.336 1.00 86.44 84 LEU A C 1
ATOM 655 O O . LEU A 1 84 ? 11.290 -3.316 -13.520 1.00 86.44 84 LEU A O 1
ATOM 659 N N . LEU A 1 85 ? 12.048 -2.823 -11.472 1.00 85.81 85 LEU A N 1
ATOM 660 C CA . LEU A 1 85 ? 13.464 -2.802 -11.880 1.00 85.81 85 LEU A CA 1
ATOM 661 C C . LEU A 1 85 ? 13.895 -4.175 -12.414 1.00 85.81 85 LEU A C 1
ATOM 663 O O . LEU A 1 85 ? 14.495 -4.288 -13.487 1.00 85.81 85 LEU A O 1
ATOM 667 N N . GLN A 1 86 ? 13.554 -5.233 -11.677 1.00 84.19 86 GLN A N 1
ATOM 668 C CA . GLN A 1 86 ? 13.907 -6.610 -12.024 1.00 84.19 86 GLN A CA 1
ATOM 669 C C . GLN A 1 86 ? 13.189 -7.110 -13.284 1.00 84.19 86 GLN A C 1
ATOM 671 O O . GLN A 1 86 ? 13.672 -8.026 -13.948 1.00 84.19 86 GLN A O 1
ATOM 676 N N . SER A 1 87 ? 12.053 -6.509 -13.649 1.00 79.81 87 SER A N 1
ATOM 677 C CA . SER A 1 87 ? 11.327 -6.844 -14.878 1.00 79.81 87 SER A CA 1
ATOM 678 C C . SER A 1 87 ? 12.150 -6.594 -16.149 1.00 79.81 87 SER A C 1
ATOM 680 O O . SER A 1 87 ? 11.910 -7.240 -17.172 1.00 79.81 87 SER A O 1
ATOM 682 N N . GLY A 1 88 ? 13.110 -5.658 -16.098 1.00 74.31 88 GLY A N 1
ATOM 683 C CA . GLY A 1 88 ? 13.946 -5.290 -17.237 1.00 74.31 88 GLY A CA 1
ATOM 684 C C . GLY A 1 88 ? 13.154 -4.762 -18.437 1.00 74.31 88 GLY A C 1
ATOM 685 O O . GLY A 1 88 ? 13.644 -4.856 -19.563 1.00 74.31 88 GLY A O 1
ATOM 686 N N . LEU A 1 89 ? 11.937 -4.240 -18.228 1.00 72.56 89 LEU A N 1
ATOM 687 C CA . LEU A 1 89 ? 11.063 -3.758 -19.304 1.00 72.56 89 LEU A CA 1
ATOM 688 C C . LEU A 1 89 ? 11.731 -2.688 -20.176 1.00 72.56 89 LEU A C 1
ATOM 690 O O . LEU A 1 89 ? 11.565 -2.716 -21.392 1.00 72.56 89 LEU A O 1
ATOM 694 N N . GLU A 1 90 ? 12.547 -1.819 -19.580 1.00 63.94 90 GLU A N 1
ATOM 695 C CA . GLU A 1 90 ? 13.300 -0.782 -20.297 1.00 63.94 90 GLU A CA 1
ATOM 696 C C . GLU A 1 90 ? 14.477 -1.332 -21.117 1.00 63.94 90 GLU A C 1
ATOM 698 O O . GLU A 1 90 ? 14.902 -0.712 -22.088 1.00 63.94 90 GLU A O 1
ATOM 703 N N . LYS A 1 91 ? 15.001 -2.514 -20.764 1.00 63.66 91 LYS A N 1
ATOM 704 C CA . LYS A 1 91 ? 16.159 -3.135 -21.435 1.00 63.66 91 LYS A CA 1
ATOM 705 C C . LYS A 1 91 ? 15.774 -3.896 -22.704 1.00 63.66 91 LYS A C 1
ATOM 707 O O . LYS A 1 91 ? 16.649 -4.354 -23.437 1.00 63.66 91 LYS A O 1
ATOM 712 N N . LYS A 1 92 ? 14.478 -4.079 -22.969 1.00 60.66 92 LYS A N 1
ATOM 713 C CA . LYS A 1 92 ? 14.016 -4.755 -24.183 1.00 60.66 92 LYS A CA 1
ATOM 714 C C . LYS A 1 92 ? 14.120 -3.788 -25.363 1.00 60.66 92 LYS A C 1
ATOM 716 O O . LYS A 1 92 ? 13.551 -2.702 -25.331 1.00 60.66 92 LYS A O 1
ATOM 721 N N . SER A 1 93 ? 14.829 -4.221 -26.410 1.00 52.50 93 SER A N 1
ATOM 722 C CA . SER A 1 93 ? 14.978 -3.547 -27.712 1.00 52.50 93 SER A CA 1
ATOM 723 C C . SER A 1 93 ? 13.638 -3.498 -28.468 1.00 52.50 93 SER A C 1
ATOM 725 O O . SER A 1 93 ? 13.407 -4.181 -29.464 1.00 52.50 93 SER A O 1
ATOM 727 N N . GLY A 1 94 ? 12.677 -2.770 -27.912 1.00 57.09 94 GLY A N 1
ATOM 728 C CA . GLY A 1 94 ? 11.424 -2.395 -28.544 1.00 57.09 94 GLY A CA 1
ATOM 729 C C . GLY A 1 94 ? 11.443 -0.899 -28.820 1.00 57.09 94 GLY A C 1
ATOM 730 O O . GLY A 1 94 ? 11.980 -0.128 -28.029 1.00 57.09 94 GLY A O 1
ATOM 731 N N . GLY A 1 95 ? 10.855 -0.470 -29.939 1.00 61.75 95 GLY A N 1
ATOM 732 C CA . GLY A 1 95 ? 10.616 0.956 -30.172 1.00 61.75 95 GLY A CA 1
ATOM 733 C C . GLY A 1 95 ? 9.811 1.585 -29.025 1.00 61.75 95 GLY A C 1
ATOM 734 O O . GLY A 1 95 ? 9.051 0.894 -28.342 1.00 61.75 95 GLY A O 1
ATOM 735 N N . MET A 1 96 ? 9.950 2.900 -28.839 1.00 64.75 96 MET A N 1
ATOM 736 C CA . MET A 1 96 ? 9.396 3.676 -27.715 1.00 64.75 96 MET A CA 1
ATOM 737 C C . MET A 1 96 ? 7.923 3.348 -27.393 1.00 64.75 96 MET A C 1
ATOM 739 O O . MET A 1 96 ? 7.574 3.108 -26.239 1.00 64.75 96 MET A O 1
ATOM 743 N N . THR A 1 97 ? 7.068 3.222 -28.414 1.00 68.38 97 THR A N 1
ATOM 744 C CA . THR A 1 97 ? 5.640 2.884 -28.262 1.00 68.38 97 THR A CA 1
ATOM 745 C C . THR A 1 97 ? 5.404 1.488 -27.678 1.00 68.38 97 THR A C 1
ATOM 747 O O . THR A 1 97 ? 4.488 1.287 -26.882 1.00 68.38 97 THR A O 1
ATOM 750 N N . ARG A 1 98 ? 6.232 0.505 -28.045 1.00 70.56 98 ARG A N 1
ATOM 751 C CA . ARG A 1 98 ? 6.112 -0.874 -27.552 1.00 70.56 98 ARG A CA 1
ATOM 752 C C . ARG A 1 98 ? 6.537 -0.973 -26.090 1.00 70.56 98 ARG A C 1
ATOM 754 O O . ARG A 1 98 ? 5.924 -1.720 -25.333 1.00 70.56 98 ARG A O 1
ATOM 761 N N . ASN A 1 99 ? 7.543 -0.200 -25.690 1.00 72.94 99 ASN A N 1
ATOM 762 C CA . ASN A 1 99 ? 7.999 -0.151 -24.304 1.00 72.94 99 ASN A CA 1
ATOM 763 C C . ASN A 1 99 ? 6.951 0.512 -23.400 1.00 72.94 99 ASN A C 1
ATOM 765 O O . ASN A 1 99 ? 6.634 -0.042 -22.350 1.00 72.94 99 ASN A O 1
ATOM 769 N N . ALA A 1 100 ? 6.328 1.605 -23.855 1.00 77.06 100 ALA A N 1
ATOM 770 C CA . ALA A 1 100 ? 5.217 2.241 -23.144 1.00 77.06 100 ALA A CA 1
ATOM 771 C C . ALA A 1 100 ? 4.014 1.293 -22.968 1.00 77.06 100 ALA A C 1
ATOM 773 O O . ALA A 1 100 ? 3.483 1.156 -21.867 1.00 77.06 100 ALA A O 1
ATOM 774 N N . LEU A 1 101 ? 3.622 0.572 -24.026 1.00 80.44 101 LEU A N 1
ATOM 775 C CA . LEU A 1 101 ? 2.510 -0.383 -23.971 1.00 80.44 101 LEU A CA 1
ATOM 776 C C . LEU A 1 101 ? 2.800 -1.571 -23.043 1.00 80.44 101 LEU A C 1
ATOM 778 O O . LEU A 1 101 ? 1.920 -1.998 -22.295 1.00 80.44 101 LEU A O 1
ATOM 782 N N . ASN A 1 102 ? 4.033 -2.083 -23.053 1.00 80.00 102 ASN A N 1
ATOM 783 C CA . ASN A 1 102 ? 4.451 -3.134 -22.128 1.00 80.00 102 ASN A CA 1
ATOM 784 C C . ASN A 1 102 ? 4.442 -2.644 -20.673 1.00 80.00 102 ASN A C 1
ATOM 786 O O . ASN A 1 102 ? 3.993 -3.382 -19.801 1.00 80.00 102 ASN A O 1
ATOM 790 N N . GLY A 1 103 ? 4.896 -1.411 -20.420 1.00 82.69 103 GLY A N 1
ATOM 791 C CA . GLY A 1 103 ? 4.826 -0.778 -19.101 1.00 82.69 103 GLY A CA 1
ATOM 792 C C . GLY A 1 103 ? 3.386 -0.636 -18.611 1.00 82.69 103 GLY A C 1
ATOM 793 O O . GLY A 1 103 ? 3.074 -1.046 -17.496 1.00 82.69 103 GLY A O 1
ATOM 794 N N . PHE A 1 104 ? 2.480 -0.166 -19.472 1.00 84.94 104 PHE A N 1
ATOM 795 C CA . PHE A 1 104 ? 1.055 -0.077 -19.150 1.00 84.94 104 PHE A CA 1
ATOM 796 C C . PHE A 1 104 ? 0.447 -1.447 -18.819 1.00 84.94 104 PHE A C 1
ATOM 798 O O . PHE A 1 104 ? -0.204 -1.601 -17.788 1.00 84.94 104 PHE A O 1
ATOM 805 N N . CYS A 1 105 ? 0.700 -2.467 -19.649 1.00 84.56 105 CYS A N 1
ATOM 806 C CA . CYS A 1 105 ? 0.226 -3.829 -19.384 1.00 84.56 105 CYS A CA 1
ATOM 807 C C . CYS A 1 105 ? 0.788 -4.384 -18.070 1.00 84.56 105 CYS A C 1
ATOM 809 O O . CYS A 1 105 ? 0.091 -5.112 -17.367 1.00 84.56 105 CYS A O 1
ATOM 811 N N . TYR A 1 106 ? 2.032 -4.036 -17.735 1.00 85.19 106 TYR A N 1
ATOM 812 C CA . TYR A 1 106 ? 2.666 -4.435 -16.485 1.00 85.19 106 TYR A CA 1
ATOM 813 C C . TYR A 1 106 ? 1.959 -3.813 -15.281 1.00 85.19 106 TYR A C 1
ATOM 815 O O . TYR A 1 106 ? 1.503 -4.534 -14.400 1.00 85.19 106 TYR A O 1
ATOM 823 N N . VAL A 1 107 ? 1.775 -2.492 -15.273 1.00 89.44 107 VAL A N 1
ATOM 824 C CA . VAL A 1 107 ? 1.045 -1.797 -14.200 1.00 89.44 107 VAL A CA 1
ATOM 825 C C . VAL A 1 107 ? -0.382 -2.337 -14.072 1.00 89.44 107 VAL A C 1
ATOM 827 O O . VAL A 1 107 ? -0.820 -2.643 -12.966 1.00 89.44 107 VAL A O 1
ATOM 830 N N . ALA A 1 108 ? -1.084 -2.543 -15.192 1.00 89.62 108 ALA A N 1
ATOM 831 C CA . ALA A 1 108 ? -2.432 -3.111 -15.199 1.00 89.62 108 ALA A CA 1
ATOM 832 C C . ALA A 1 108 ? -2.476 -4.524 -14.593 1.00 89.62 108 ALA A C 1
ATOM 834 O O . ALA A 1 108 ? -3.406 -4.862 -13.860 1.00 89.62 108 ALA A O 1
ATOM 835 N N . LEU A 1 109 ? -1.458 -5.345 -14.862 1.00 87.25 109 LEU A N 1
ATOM 836 C CA . LEU A 1 109 ? -1.346 -6.683 -14.294 1.00 87.25 109 LEU A CA 1
ATOM 837 C C . LEU A 1 109 ? -1.142 -6.635 -12.774 1.00 87.25 109 LEU A C 1
ATOM 839 O O . LEU A 1 109 ? -1.827 -7.336 -12.029 1.00 87.25 109 LEU A O 1
ATOM 843 N N . HIS A 1 110 ? -0.234 -5.781 -12.310 1.00 89.31 110 HIS A N 1
ATOM 844 C CA . HIS A 1 110 ? 0.022 -5.583 -10.884 1.00 89.31 110 HIS A CA 1
ATOM 845 C C . HIS A 1 110 ? -1.197 -5.002 -10.153 1.00 89.31 110 HIS A C 1
ATOM 847 O O . HIS A 1 110 ? -1.505 -5.417 -9.033 1.00 89.31 110 HIS A O 1
ATOM 853 N N . LEU A 1 111 ? -1.946 -4.110 -10.806 1.00 92.19 111 LEU A N 1
ATOM 854 C CA . LEU A 1 111 ? -3.215 -3.599 -10.297 1.00 92.19 111 LEU A CA 1
ATOM 855 C C . LEU A 1 111 ? -4.232 -4.729 -10.134 1.00 92.19 111 LEU A C 1
ATOM 857 O O . LEU A 1 111 ? -4.779 -4.902 -9.048 1.00 92.19 111 LEU A O 1
ATOM 861 N N . PHE A 1 112 ? -4.430 -5.547 -11.168 1.00 91.12 112 PHE A N 1
ATOM 862 C CA . PHE A 1 112 ? -5.335 -6.694 -11.106 1.00 91.12 112 PHE A CA 1
ATOM 863 C C . PHE A 1 112 ? -5.004 -7.629 -9.935 1.00 91.12 112 PHE A C 1
ATOM 865 O O . PHE A 1 112 ? -5.895 -8.033 -9.186 1.00 91.12 112 PHE A O 1
ATOM 872 N N . ILE A 1 113 ? -3.722 -7.927 -9.727 1.00 89.62 113 ILE A N 1
ATOM 873 C CA . ILE A 1 113 ? -3.286 -8.843 -8.669 1.00 89.62 113 ILE A CA 1
ATOM 874 C C . ILE A 1 113 ? -3.467 -8.226 -7.285 1.00 89.62 113 ILE A C 1
ATOM 876 O O . ILE A 1 113 ? -3.952 -8.909 -6.383 1.00 89.62 113 ILE A O 1
ATOM 880 N N . SER A 1 114 ? -3.158 -6.937 -7.117 1.00 92.06 114 SER A N 1
ATOM 881 C CA . SER A 1 114 ? -3.426 -6.236 -5.856 1.00 92.06 114 SER A CA 1
ATOM 882 C C . SER A 1 114 ? -4.916 -6.247 -5.499 1.00 92.06 114 SER A C 1
ATOM 884 O O . SER A 1 114 ? -5.266 -6.532 -4.355 1.00 92.06 114 SER A O 1
ATOM 886 N N . LEU A 1 115 ? -5.805 -6.039 -6.478 1.00 93.12 115 LEU A N 1
ATOM 887 C CA . LEU A 1 115 ? -7.252 -6.090 -6.266 1.00 93.12 115 LEU A CA 1
ATOM 888 C C . LEU A 1 115 ? -7.714 -7.501 -5.896 1.00 93.12 115 LEU A C 1
ATOM 890 O O . LEU A 1 115 ? -8.511 -7.655 -4.972 1.00 93.12 115 LEU A O 1
ATOM 894 N N . CYS A 1 116 ? -7.167 -8.535 -6.540 1.00 93.44 116 CYS A N 1
ATOM 895 C CA . CYS A 1 116 ? -7.403 -9.922 -6.136 1.00 93.44 116 CYS A CA 1
ATOM 896 C C . CYS A 1 116 ? -6.935 -10.181 -4.695 1.00 93.44 116 CYS A C 1
ATOM 898 O O . CYS A 1 116 ? -7.638 -10.849 -3.939 1.00 93.44 116 CYS A O 1
ATOM 900 N N . GLY A 1 117 ? -5.794 -9.619 -4.287 1.00 93.06 117 GLY A N 1
ATOM 901 C CA . GLY A 1 117 ? -5.284 -9.735 -2.919 1.00 93.06 117 GLY A CA 1
ATOM 902 C C . GLY A 1 117 ? -6.188 -9.062 -1.885 1.00 93.06 117 GLY A C 1
ATOM 903 O O . GLY A 1 117 ? -6.412 -9.609 -0.806 1.00 93.06 117 GLY A O 1
ATOM 904 N N . ILE A 1 118 ? -6.785 -7.919 -2.230 1.00 93.88 118 ILE A N 1
ATOM 905 C CA . ILE A 1 118 ? -7.791 -7.257 -1.388 1.00 93.88 118 ILE A CA 1
ATOM 906 C C . ILE A 1 118 ? -9.093 -8.057 -1.314 1.00 93.88 118 ILE A C 1
ATOM 908 O O . ILE A 1 118 ? -9.663 -8.194 -0.233 1.00 93.88 118 I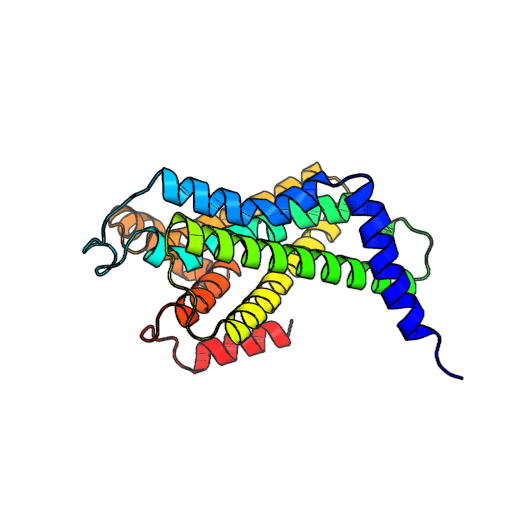LE A O 1
ATOM 912 N N . LEU A 1 119 ? -9.553 -8.636 -2.424 1.00 94.50 119 LEU A N 1
ATOM 913 C CA . LEU A 1 119 ? -10.713 -9.531 -2.408 1.00 94.50 119 LEU A CA 1
ATOM 914 C C . LEU A 1 119 ? -10.457 -10.764 -1.531 1.00 94.50 119 LEU A C 1
ATOM 916 O O . LEU A 1 119 ? -11.331 -11.156 -0.759 1.00 94.50 119 LEU A O 1
ATOM 920 N N . ALA A 1 120 ? -9.249 -11.332 -1.588 1.00 94.00 120 ALA A N 1
ATOM 921 C CA . ALA A 1 120 ? -8.836 -12.420 -0.709 1.00 94.00 120 ALA A CA 1
ATOM 922 C C . ALA A 1 120 ? -8.809 -11.985 0.766 1.00 94.00 120 ALA A C 1
ATOM 924 O O . ALA A 1 120 ? -9.320 -12.709 1.620 1.00 94.00 120 ALA A O 1
ATOM 925 N N . LEU A 1 121 ? -8.302 -10.780 1.067 1.00 94.38 121 LEU A N 1
ATOM 926 C CA . LEU A 1 121 ? -8.345 -10.207 2.418 1.00 94.38 121 LEU A CA 1
ATOM 927 C C . LEU A 1 121 ? -9.784 -10.117 2.920 1.00 94.38 121 LEU A C 1
ATOM 929 O O . LEU A 1 121 ? -10.048 -10.516 4.052 1.00 94.38 121 LEU A O 1
ATOM 933 N N . PHE A 1 122 ? -10.715 -9.636 2.093 1.00 93.69 122 PHE A N 1
ATOM 934 C CA . PHE A 1 122 ? -12.124 -9.557 2.472 1.00 93.69 122 PHE A CA 1
ATOM 935 C C . PHE A 1 122 ? -12.740 -10.921 2.726 1.00 93.69 122 PHE A C 1
ATOM 937 O O . PHE A 1 122 ? -13.440 -11.087 3.724 1.00 93.69 122 PHE A O 1
ATOM 944 N N . LEU A 1 123 ? -12.450 -11.897 1.867 1.00 93.81 123 LEU A N 1
ATOM 945 C CA . LEU A 1 123 ? -12.924 -13.262 2.036 1.00 93.81 123 LEU A CA 1
ATOM 946 C C . LEU A 1 123 ? -12.423 -13.856 3.361 1.00 93.81 123 LEU A C 1
ATOM 948 O O . LEU A 1 123 ? -13.226 -14.298 4.180 1.00 93.81 123 LEU A O 1
ATOM 952 N N . CYS A 1 124 ? -11.116 -13.784 3.620 1.00 93.38 124 CYS A N 1
ATOM 953 C CA . CYS A 1 124 ? -10.507 -14.264 4.861 1.00 93.38 124 CYS A CA 1
ATOM 954 C C . CYS A 1 124 ? -11.048 -13.516 6.092 1.00 93.38 124 CYS A C 1
ATOM 956 O O . CYS A 1 124 ? -11.441 -14.134 7.080 1.00 93.38 124 CYS A O 1
ATOM 958 N N . GLY A 1 125 ? -11.114 -12.185 6.031 1.00 91.19 125 GLY A N 1
ATOM 959 C CA . GLY A 1 125 ? -11.617 -11.340 7.111 1.00 91.19 125 GLY A CA 1
ATOM 960 C C . GLY A 1 125 ? -13.077 -11.628 7.466 1.00 91.19 125 GLY A C 1
ATOM 961 O O . GLY A 1 125 ? -13.431 -11.712 8.645 1.00 91.19 125 GLY A O 1
ATOM 962 N N . ALA A 1 126 ? -13.925 -11.833 6.458 1.00 91.00 126 ALA A N 1
ATOM 963 C CA . ALA A 1 126 ? -15.322 -12.199 6.647 1.00 91.00 126 ALA A CA 1
ATOM 964 C C . ALA A 1 126 ? -15.470 -13.619 7.220 1.00 91.00 126 ALA A C 1
ATOM 966 O O . ALA A 1 126 ? -16.231 -13.808 8.169 1.00 91.00 126 ALA A O 1
ATOM 967 N N . MET A 1 127 ? -14.718 -14.596 6.699 1.00 92.06 127 MET A N 1
ATOM 968 C CA . MET A 1 127 ? -14.809 -15.999 7.122 1.00 92.06 127 MET A CA 1
ATOM 969 C C . MET A 1 127 ? -14.306 -16.228 8.551 1.00 92.06 127 MET A C 1
ATOM 971 O O . MET A 1 127 ? -15.001 -16.852 9.349 1.00 92.06 127 MET A O 1
ATOM 975 N N . PHE A 1 128 ? -13.114 -15.726 8.884 1.00 90.75 128 PHE A N 1
ATOM 976 C CA . PHE A 1 128 ? -12.468 -16.026 10.167 1.00 90.75 128 PHE A CA 1
ATOM 977 C C . PHE A 1 128 ? -12.867 -15.058 11.284 1.00 90.75 128 PHE A C 1
ATOM 979 O O . PHE A 1 128 ? -12.963 -15.462 12.440 1.00 90.75 128 PHE A O 1
ATOM 986 N N . PHE A 1 129 ? -13.129 -13.790 10.955 1.00 89.44 129 PHE A N 1
ATOM 987 C CA . PHE A 1 129 ? -13.309 -12.737 11.961 1.00 89.44 129 PHE A CA 1
ATOM 988 C C . PHE A 1 129 ? -14.637 -11.985 11.839 1.00 89.44 129 PHE A C 1
ATOM 990 O O . PHE A 1 129 ? -14.918 -11.112 12.663 1.00 89.44 129 PHE A O 1
ATOM 997 N N . LYS A 1 130 ? -15.492 -12.328 10.864 1.00 88.56 130 LYS A N 1
ATOM 998 C CA . LYS A 1 130 ? -16.779 -11.655 10.609 1.00 88.56 130 LYS A CA 1
ATOM 999 C C . LYS A 1 130 ? -16.615 -10.139 10.449 1.00 88.56 130 LYS A C 1
ATOM 1001 O O . LYS A 1 130 ? -17.382 -9.378 11.037 1.00 88.56 130 LYS A O 1
ATOM 1006 N N . ILE A 1 131 ? -15.565 -9.702 9.753 1.00 86.69 131 ILE A N 1
ATOM 1007 C CA . ILE A 1 131 ? -15.290 -8.275 9.530 1.00 86.69 131 ILE A CA 1
ATOM 1008 C C . ILE A 1 131 ? -16.419 -7.653 8.710 1.00 86.69 131 ILE A C 1
ATOM 1010 O O . ILE A 1 131 ? -16.889 -8.244 7.736 1.00 86.69 131 ILE A O 1
ATOM 1014 N N . GLN A 1 132 ? -16.845 -6.453 9.101 1.00 86.31 132 GLN A N 1
ATOM 1015 C CA . GLN A 1 132 ? -17.836 -5.695 8.340 1.00 86.31 132 GLN A CA 1
ATOM 1016 C C . GLN A 1 132 ? -17.258 -5.247 6.994 1.00 86.31 132 GLN A C 1
ATOM 1018 O O . GLN A 1 132 ? -16.172 -4.672 6.923 1.00 86.31 132 GLN A O 1
ATOM 1023 N N . LEU A 1 133 ? -18.000 -5.506 5.920 1.00 88.81 133 LEU A N 1
ATOM 1024 C CA . LEU A 1 133 ? -17.641 -5.049 4.583 1.00 88.81 133 LEU A CA 1
ATOM 1025 C C . LEU A 1 133 ? -18.082 -3.586 4.375 1.00 88.81 133 LEU A C 1
ATOM 1027 O O . LEU A 1 133 ? -19.074 -3.161 4.972 1.00 88.81 133 LEU A O 1
ATOM 1031 N N . PRO A 1 134 ? -17.386 -2.816 3.517 1.00 87.25 134 PRO A N 1
ATOM 1032 C CA . PRO A 1 134 ? -17.786 -1.452 3.194 1.00 87.25 134 PRO A CA 1
ATOM 1033 C C . PRO A 1 134 ? -19.181 -1.396 2.551 1.00 87.25 134 PRO A C 1
ATOM 1035 O O . PRO A 1 134 ? -19.537 -2.248 1.735 1.00 87.25 134 PRO A O 1
ATOM 1038 N N . THR A 1 135 ? -19.950 -0.344 2.859 1.00 82.19 135 THR A N 1
ATOM 1039 C CA . THR A 1 135 ? -21.367 -0.202 2.459 1.00 82.19 135 THR A CA 1
ATOM 1040 C C . THR A 1 135 ? -21.570 -0.266 0.942 1.00 82.19 135 THR A C 1
ATOM 1042 O O . THR A 1 135 ? -22.555 -0.816 0.456 1.00 82.19 135 THR A O 1
ATOM 1045 N N . ARG A 1 136 ? -20.640 0.316 0.174 1.00 84.50 136 ARG A N 1
ATOM 1046 C CA . ARG A 1 136 ? -20.676 0.367 -1.296 1.00 84.50 136 ARG A CA 1
ATOM 1047 C C . ARG A 1 136 ? -19.423 -0.280 -1.877 1.00 84.50 136 ARG A C 1
ATOM 1049 O O . ARG A 1 136 ? -18.552 0.416 -2.394 1.00 84.50 136 ARG A O 1
ATOM 1056 N N . MET A 1 137 ? -19.347 -1.610 -1.796 1.00 87.44 137 MET A N 1
ATOM 1057 C CA . MET A 1 137 ? -18.166 -2.392 -2.194 1.00 87.44 137 MET A CA 1
ATOM 1058 C C . MET A 1 137 ? -17.645 -2.045 -3.600 1.00 87.44 137 MET A C 1
ATOM 1060 O O . MET A 1 137 ? -16.450 -1.840 -3.767 1.00 87.44 137 MET A O 1
ATOM 1064 N N . GLY A 1 138 ? -18.522 -1.914 -4.603 1.00 87.19 138 GLY A N 1
ATOM 1065 C CA . GLY A 1 138 ? -18.098 -1.597 -5.975 1.00 87.19 138 GLY A CA 1
ATOM 1066 C C . GLY A 1 138 ? -17.366 -0.254 -6.091 1.00 87.19 138 GLY A C 1
ATOM 1067 O O . GLY A 1 138 ? -16.260 -0.195 -6.621 1.00 87.19 138 GLY A O 1
ATOM 1068 N N . LEU A 1 139 ? -17.942 0.817 -5.532 1.00 86.25 139 LEU A N 1
ATOM 1069 C CA . LEU A 1 139 ? -17.307 2.143 -5.512 1.00 86.25 139 LEU A CA 1
ATOM 1070 C C . LEU A 1 139 ? -16.037 2.157 -4.658 1.00 86.25 139 LEU A C 1
ATOM 1072 O O . LEU A 1 139 ? -15.068 2.825 -5.010 1.00 86.25 139 LEU A O 1
ATOM 1076 N N . PHE A 1 140 ? -16.029 1.396 -3.565 1.00 88.44 140 PHE A N 1
ATOM 1077 C CA . PHE A 1 140 ? -14.855 1.245 -2.721 1.00 88.44 140 PHE A CA 1
ATOM 1078 C C . PHE A 1 140 ? -13.693 0.580 -3.476 1.00 88.44 140 PHE A C 1
ATOM 1080 O O . PHE A 1 140 ? -12.576 1.082 -3.423 1.00 88.44 140 PHE A O 1
ATOM 1087 N N . LEU A 1 141 ? -13.944 -0.486 -4.245 1.00 91.69 141 LEU A N 1
ATOM 1088 C CA . LEU A 1 141 ? -12.919 -1.136 -5.071 1.00 91.69 141 LEU A CA 1
ATOM 1089 C C . LEU A 1 141 ? -12.382 -0.211 -6.173 1.00 91.69 141 LEU A C 1
ATOM 1091 O O . LEU A 1 141 ? -11.180 -0.213 -6.424 1.00 91.69 141 LEU A O 1
ATOM 1095 N N . ILE A 1 142 ? -13.239 0.608 -6.793 1.00 90.25 142 ILE A N 1
ATOM 1096 C CA . ILE A 1 142 ? -12.807 1.625 -7.768 1.00 90.25 142 ILE A CA 1
ATOM 1097 C C . ILE A 1 142 ? -11.901 2.662 -7.094 1.00 90.25 142 ILE A C 1
ATOM 1099 O O . ILE A 1 142 ? -10.843 2.996 -7.625 1.00 90.25 142 ILE A O 1
ATOM 1103 N N . ALA A 1 143 ? -12.278 3.137 -5.903 1.00 89.94 143 ALA A N 1
ATOM 1104 C CA . ALA A 1 143 ? -11.465 4.073 -5.136 1.00 89.94 143 ALA A CA 1
ATOM 1105 C C . ALA A 1 143 ? -10.112 3.460 -4.739 1.00 89.94 143 ALA A C 1
ATOM 1107 O O . ALA A 1 143 ? -9.080 4.107 -4.894 1.00 89.94 143 ALA A O 1
ATOM 1108 N N . LEU A 1 144 ? -10.093 2.199 -4.294 1.00 92.25 144 LEU A N 1
ATOM 1109 C CA . LEU A 1 144 ? -8.849 1.483 -4.008 1.00 92.25 144 LEU A CA 1
ATOM 1110 C C . LEU A 1 144 ? -7.982 1.304 -5.254 1.00 92.25 144 LEU A C 1
ATOM 1112 O O . LEU A 1 144 ? -6.768 1.446 -5.156 1.00 92.25 144 LEU A O 1
ATOM 1116 N N . ALA A 1 145 ? -8.576 1.028 -6.417 1.00 93.94 145 ALA A N 1
ATOM 1117 C CA . ALA A 1 145 ? -7.830 0.924 -7.665 1.00 93.94 145 ALA A CA 1
ATOM 1118 C C . ALA A 1 145 ? -7.160 2.259 -8.031 1.00 93.94 145 ALA A C 1
ATOM 1120 O O . ALA A 1 145 ? -5.974 2.277 -8.353 1.00 93.94 145 ALA A O 1
ATOM 1121 N N . ALA A 1 146 ? -7.883 3.378 -7.915 1.00 91.38 146 ALA A N 1
ATOM 1122 C CA . ALA A 1 146 ? -7.329 4.713 -8.144 1.00 91.38 146 ALA A CA 1
ATOM 1123 C C . ALA A 1 146 ? -6.201 5.049 -7.149 1.00 91.38 146 ALA A C 1
ATOM 1125 O O . ALA A 1 146 ? -5.137 5.515 -7.547 1.00 91.38 146 ALA A O 1
ATOM 1126 N N . LEU A 1 147 ? -6.387 4.741 -5.863 1.00 92.00 147 LEU A N 1
ATOM 1127 C CA . LEU A 1 147 ? -5.357 4.924 -4.835 1.00 92.00 147 LEU A CA 1
ATOM 1128 C C . LEU A 1 147 ? -4.119 4.059 -5.089 1.00 92.00 147 LEU A C 1
ATOM 1130 O O . LEU A 1 147 ? -2.990 4.517 -4.926 1.00 92.00 147 LEU A O 1
ATOM 1134 N N . GLN A 1 148 ? -4.321 2.819 -5.525 1.00 94.19 148 GLN A N 1
ATOM 1135 C CA . GLN A 1 148 ? -3.223 1.928 -5.861 1.00 94.19 148 GLN A CA 1
ATOM 1136 C C . GLN A 1 148 ? -2.421 2.450 -7.055 1.00 94.19 148 GLN A C 1
ATOM 1138 O O . GLN A 1 148 ? -1.196 2.338 -7.054 1.00 94.19 148 GLN A O 1
ATOM 1143 N N . MET A 1 149 ? -3.082 3.071 -8.036 1.00 93.75 149 MET A N 1
ATOM 1144 C CA . MET A 1 149 ? -2.395 3.749 -9.136 1.00 93.75 149 MET A CA 1
ATOM 1145 C C . MET A 1 149 ? -1.511 4.893 -8.634 1.00 93.75 149 MET A C 1
ATOM 1147 O O . MET A 1 149 ? -0.382 5.002 -9.097 1.00 93.75 149 MET A O 1
ATOM 1151 N N . VAL A 1 150 ? -1.947 5.670 -7.635 1.00 93.31 150 VAL A N 1
ATOM 1152 C CA . VAL A 1 150 ? -1.098 6.702 -7.007 1.00 93.31 150 VAL A CA 1
ATOM 1153 C C . VAL A 1 150 ? 0.159 6.080 -6.391 1.00 93.31 150 VAL A C 1
ATOM 1155 O O . VAL A 1 150 ? 1.265 6.562 -6.633 1.00 93.31 150 VAL A O 1
ATOM 1158 N N . PHE A 1 151 ? 0.029 4.980 -5.641 1.00 94.62 151 PHE A N 1
ATOM 1159 C CA . PHE A 1 151 ? 1.197 4.289 -5.083 1.00 94.62 151 PHE A CA 1
ATOM 1160 C C . PHE A 1 151 ? 2.121 3.732 -6.170 1.00 94.62 151 PHE A C 1
ATOM 1162 O O . PHE A 1 151 ? 3.340 3.869 -6.064 1.00 94.62 151 PHE A O 1
ATOM 1169 N N . PHE A 1 152 ? 1.568 3.158 -7.240 1.00 93.88 152 PHE A N 1
ATOM 1170 C CA . PHE A 1 152 ? 2.367 2.704 -8.374 1.00 93.88 152 PHE A CA 1
ATOM 1171 C C . PHE A 1 152 ? 3.067 3.851 -9.100 1.00 93.88 152 PHE A C 1
ATOM 1173 O O . PHE A 1 152 ? 4.214 3.667 -9.495 1.00 93.88 152 PHE A O 1
ATOM 1180 N N . SER A 1 153 ? 2.459 5.033 -9.224 1.00 93.50 153 SER A N 1
ATOM 1181 C CA . SER A 1 153 ? 3.115 6.212 -9.802 1.00 93.50 153 SER A CA 1
ATOM 1182 C C . SER A 1 153 ? 4.366 6.607 -9.015 1.00 93.50 153 SER A C 1
ATOM 1184 O O . SER A 1 153 ? 5.419 6.820 -9.615 1.00 93.50 153 SER A O 1
ATOM 1186 N N . PHE A 1 154 ? 4.304 6.606 -7.677 1.00 92.81 154 PHE A N 1
ATOM 1187 C CA . PHE A 1 154 ? 5.501 6.789 -6.844 1.00 92.81 154 PHE A CA 1
ATOM 1188 C C . PHE A 1 154 ? 6.520 5.666 -7.045 1.00 92.81 154 PHE A C 1
ATOM 1190 O O . PHE A 1 154 ? 7.722 5.921 -7.103 1.00 92.81 154 PHE A O 1
ATOM 1197 N N . GLY A 1 155 ? 6.060 4.427 -7.206 1.00 91.19 155 GLY A N 1
ATOM 1198 C CA . GLY A 1 155 ? 6.962 3.313 -7.459 1.00 91.19 155 GLY A CA 1
ATOM 1199 C C . GLY A 1 155 ? 7.679 3.383 -8.808 1.00 91.19 155 GLY A C 1
ATOM 1200 O O . GLY A 1 155 ? 8.874 3.101 -8.880 1.00 91.19 155 GLY A O 1
ATOM 1201 N N . VAL A 1 156 ? 6.989 3.829 -9.862 1.00 90.38 156 VAL A N 1
ATOM 1202 C CA . VAL A 1 156 ? 7.608 4.149 -11.156 1.00 90.38 156 VAL A CA 1
ATOM 1203 C C . VAL A 1 156 ? 8.592 5.305 -10.990 1.00 90.38 156 VAL A C 1
ATOM 1205 O O . VAL A 1 156 ? 9.709 5.218 -11.490 1.00 90.38 156 VAL A O 1
ATOM 1208 N N . PHE A 1 157 ? 8.228 6.353 -10.248 1.00 91.56 157 PHE A N 1
ATOM 1209 C CA . PHE A 1 157 ? 9.111 7.488 -9.981 1.00 91.56 157 PHE A CA 1
ATOM 1210 C C . PHE A 1 157 ? 10.423 7.061 -9.304 1.00 91.56 157 PHE A C 1
ATOM 1212 O O . PHE A 1 157 ? 11.496 7.402 -9.797 1.00 91.56 157 PHE A O 1
ATOM 1219 N N . PHE A 1 158 ? 10.376 6.244 -8.245 1.00 90.50 158 PHE A N 1
ATOM 1220 C CA . PHE A 1 158 ? 11.595 5.733 -7.600 1.00 90.50 158 PHE A CA 1
ATOM 1221 C C . PHE A 1 158 ? 12.437 4.861 -8.527 1.00 90.50 158 PHE A C 1
ATOM 1223 O O . PHE A 1 158 ? 13.665 4.899 -8.456 1.00 90.50 158 PHE A O 1
ATOM 1230 N N . ASN A 1 159 ? 11.790 4.112 -9.421 1.00 86.81 159 ASN A N 1
ATOM 1231 C CA . ASN A 1 159 ? 12.479 3.322 -10.432 1.00 86.81 159 ASN A CA 1
ATOM 1232 C C . ASN A 1 159 ? 13.285 4.194 -11.411 1.00 86.81 159 ASN A C 1
ATOM 1234 O O . ASN A 1 159 ? 14.369 3.798 -11.826 1.00 86.81 159 ASN A O 1
ATOM 1238 N N . GLN A 1 160 ? 12.808 5.405 -11.716 1.00 87.12 160 GLN A N 1
ATOM 1239 C CA . GLN A 1 160 ? 13.514 6.354 -12.586 1.00 87.12 160 GLN A CA 1
ATOM 1240 C C . GLN A 1 160 ? 14.714 7.036 -11.904 1.00 87.12 160 GLN A C 1
ATOM 1242 O O . GLN A 1 160 ? 15.621 7.504 -12.591 1.00 87.12 160 GLN A O 1
ATOM 1247 N N . LEU A 1 161 ? 14.761 7.088 -10.567 1.00 88.25 161 LEU A N 1
ATOM 1248 C CA . LEU A 1 161 ? 15.847 7.752 -9.831 1.00 88.25 161 LEU A CA 1
ATOM 1249 C C . LEU A 1 161 ? 17.156 6.954 -9.812 1.00 88.25 161 LEU A C 1
ATOM 1251 O O . LEU A 1 161 ? 18.227 7.535 -9.640 1.00 88.25 161 LEU A O 1
ATOM 1255 N N . SER A 1 162 ? 17.102 5.625 -9.933 1.00 86.00 162 SER A N 1
ATOM 1256 C CA . SER A 1 162 ? 18.302 4.791 -9.865 1.00 86.00 162 SER A CA 1
ATOM 1257 C C . SER A 1 162 ? 18.147 3.470 -10.603 1.00 86.00 162 SER A C 1
ATOM 1259 O O . SER A 1 162 ? 17.076 2.880 -10.642 1.00 86.00 162 SER A O 1
ATOM 1261 N N . ARG A 1 163 ? 19.262 2.956 -11.130 1.00 83.88 163 ARG A N 1
ATOM 1262 C CA . ARG A 1 163 ? 19.336 1.630 -11.768 1.00 83.88 163 ARG A CA 1
ATOM 1263 C C . ARG A 1 163 ? 19.796 0.525 -10.817 1.00 83.88 163 ARG A C 1
ATOM 1265 O O . ARG A 1 163 ? 19.873 -0.634 -11.223 1.00 83.88 163 ARG A O 1
ATOM 1272 N N . GLU A 1 164 ? 20.114 0.875 -9.573 1.00 88.56 164 GLU A N 1
ATOM 1273 C CA . GLU A 1 164 ? 20.579 -0.060 -8.554 1.00 88.56 164 GLU A CA 1
ATOM 1274 C C . GLU A 1 164 ? 19.453 -0.421 -7.585 1.00 88.56 164 GLU A C 1
ATOM 1276 O O . GLU A 1 164 ? 18.775 0.449 -7.034 1.00 88.56 164 GLU A O 1
ATOM 1281 N N . THR A 1 165 ? 19.293 -1.720 -7.327 1.00 87.56 165 THR A N 1
ATOM 1282 C CA . THR A 1 165 ? 18.263 -2.242 -6.418 1.00 87.56 165 THR A CA 1
ATOM 1283 C C . THR A 1 165 ? 18.394 -1.672 -5.005 1.00 87.56 165 THR A C 1
ATOM 1285 O O . THR A 1 165 ? 17.383 -1.364 -4.379 1.00 87.56 165 THR A O 1
ATOM 1288 N N . SER A 1 166 ? 19.624 -1.504 -4.509 1.00 90.50 166 SER A N 1
ATOM 1289 C CA . SER A 1 166 ? 19.921 -0.918 -3.194 1.00 90.50 166 SER A CA 1
ATOM 1290 C C . SER A 1 166 ? 19.348 0.492 -3.063 1.00 90.50 166 SER A C 1
ATOM 1292 O O . SER A 1 166 ? 18.635 0.781 -2.107 1.00 90.50 166 SER A O 1
ATOM 1294 N N . ASN A 1 167 ? 19.595 1.348 -4.053 1.00 92.50 167 ASN A N 1
ATOM 1295 C CA . ASN A 1 167 ? 19.144 2.736 -4.039 1.00 92.50 167 ASN A CA 1
ATOM 1296 C C . ASN A 1 167 ? 17.621 2.836 -4.148 1.00 92.50 167 ASN A C 1
ATOM 1298 O O . ASN A 1 167 ? 17.008 3.577 -3.383 1.00 92.50 167 ASN A O 1
ATOM 1302 N N . ILE A 1 168 ? 16.989 2.056 -5.037 1.00 91.06 168 ILE A N 1
ATOM 1303 C CA . ILE A 1 168 ? 15.519 2.003 -5.118 1.00 91.06 168 ILE A CA 1
ATOM 1304 C C . ILE A 1 168 ? 14.927 1.585 -3.774 1.00 91.06 168 ILE A C 1
ATOM 1306 O O . ILE A 1 168 ? 13.952 2.189 -3.329 1.00 91.06 168 ILE A O 1
ATOM 1310 N N . LEU A 1 169 ? 15.515 0.579 -3.120 1.00 91.81 169 LEU A N 1
ATOM 1311 C CA . LEU A 1 169 ? 15.054 0.104 -1.821 1.00 91.81 169 LEU A CA 1
ATOM 1312 C C . LEU A 1 169 ? 15.179 1.197 -0.758 1.00 91.81 169 LEU A C 1
ATOM 1314 O O . LEU A 1 169 ? 14.222 1.407 -0.022 1.00 91.81 169 LEU A O 1
ATOM 1318 N N . VAL A 1 170 ? 16.292 1.936 -0.712 1.00 94.38 170 VAL A N 1
ATOM 1319 C CA . VAL A 1 170 ? 16.473 3.055 0.229 1.00 94.38 170 VAL A CA 1
ATOM 1320 C C . VAL A 1 170 ? 15.417 4.138 0.010 1.00 94.38 170 VAL A C 1
ATOM 1322 O O . VAL A 1 170 ? 14.771 4.544 0.976 1.00 94.38 170 VAL A O 1
ATOM 1325 N N . TRP A 1 171 ? 15.182 4.570 -1.233 1.00 93.81 171 TRP A N 1
ATOM 1326 C CA . TRP A 1 171 ? 14.182 5.600 -1.539 1.00 93.81 171 TRP A CA 1
ATOM 1327 C C . TRP A 1 171 ? 12.760 5.140 -1.212 1.00 93.81 171 TRP A C 1
ATOM 1329 O O . TRP A 1 171 ? 12.032 5.822 -0.489 1.00 93.81 171 TRP A O 1
ATOM 1339 N N . SER A 1 172 ? 12.402 3.947 -1.685 1.00 93.38 172 SER A N 1
ATOM 1340 C CA . SER A 1 172 ? 11.086 3.336 -1.490 1.00 93.38 172 SER A CA 1
ATOM 1341 C C . SER A 1 172 ? 10.792 3.107 -0.009 1.00 93.38 172 SER A C 1
ATOM 1343 O O . SER A 1 172 ? 9.727 3.476 0.481 1.00 93.38 172 SER A O 1
ATOM 1345 N N . PHE A 1 173 ? 11.755 2.553 0.731 1.00 93.69 173 PHE A N 1
ATOM 1346 C CA . PHE A 1 173 ? 11.620 2.294 2.160 1.00 93.69 173 PHE A CA 1
ATOM 1347 C C . PHE A 1 173 ? 11.555 3.589 2.967 1.00 93.69 173 PHE A C 1
ATOM 1349 O O . PHE A 1 173 ? 10.682 3.720 3.818 1.00 93.69 173 PHE A O 1
ATOM 1356 N N . SER A 1 174 ? 12.406 4.576 2.671 1.00 94.31 174 SER A N 1
ATOM 1357 C CA . SER A 1 174 ? 12.370 5.880 3.349 1.00 94.31 174 SER A CA 1
ATOM 1358 C C . SER A 1 174 ? 11.012 6.555 3.175 1.00 94.31 174 SER A C 1
ATOM 1360 O O . SER A 1 174 ? 10.387 6.963 4.153 1.00 94.31 174 SER A O 1
ATOM 1362 N N . PHE A 1 175 ? 10.503 6.604 1.941 1.00 93.88 175 PHE A N 1
ATOM 1363 C CA . PHE A 1 175 ? 9.196 7.192 1.662 1.00 93.88 175 PHE A CA 1
ATOM 1364 C C . PHE A 1 175 ? 8.046 6.402 2.299 1.00 93.88 175 PHE A C 1
ATOM 1366 O O . PHE A 1 175 ? 7.110 6.990 2.845 1.00 93.88 175 PHE A O 1
ATOM 1373 N N . PHE A 1 176 ? 8.121 5.071 2.274 1.00 94.12 176 PHE A N 1
ATOM 1374 C CA . PHE A 1 176 ? 7.156 4.196 2.932 1.00 94.12 176 PHE A CA 1
ATOM 1375 C C . PHE A 1 176 ? 7.126 4.407 4.453 1.00 94.12 176 PHE A C 1
ATOM 1377 O O . PHE A 1 176 ? 6.047 4.539 5.026 1.00 94.12 176 PHE A O 1
ATOM 1384 N N . ILE A 1 177 ? 8.286 4.515 5.107 1.00 92.38 177 ILE A N 1
ATOM 1385 C CA . ILE A 1 177 ? 8.385 4.778 6.548 1.00 92.38 177 ILE A CA 1
ATOM 1386 C C . ILE A 1 177 ? 7.814 6.151 6.902 1.00 92.38 177 ILE A C 1
ATOM 1388 O O . ILE A 1 177 ? 7.058 6.255 7.866 1.00 92.38 177 ILE A O 1
ATOM 1392 N N . VAL A 1 178 ? 8.089 7.187 6.103 1.00 90.88 178 VAL A N 1
ATOM 1393 C CA . VAL A 1 178 ? 7.465 8.510 6.278 1.00 90.88 178 VAL A CA 1
ATOM 1394 C C . VAL A 1 178 ? 5.937 8.403 6.177 1.00 90.88 178 VAL A C 1
ATOM 1396 O O . VAL A 1 178 ? 5.228 8.905 7.048 1.00 90.88 178 VAL A O 1
ATOM 1399 N N . ASN A 1 179 ? 5.415 7.680 5.179 1.00 91.38 179 ASN A N 1
ATOM 1400 C CA . ASN A 1 179 ? 3.975 7.430 5.038 1.00 91.38 179 ASN A CA 1
ATOM 1401 C C . ASN A 1 179 ? 3.383 6.660 6.225 1.00 91.38 179 ASN A C 1
ATOM 1403 O O . ASN A 1 179 ? 2.288 6.993 6.678 1.00 91.38 179 ASN A O 1
ATOM 1407 N N . ILE A 1 180 ? 4.096 5.671 6.766 1.00 90.50 180 ILE A N 1
ATOM 1408 C CA . ILE A 1 180 ? 3.644 4.937 7.948 1.00 90.50 180 ILE A CA 1
ATOM 1409 C C . ILE A 1 180 ? 3.629 5.829 9.182 1.00 90.50 180 ILE A C 1
ATOM 1411 O O . ILE A 1 180 ? 2.621 5.865 9.875 1.00 90.50 180 ILE A O 1
ATOM 1415 N N . ILE A 1 181 ? 4.721 6.524 9.492 1.00 86.12 181 ILE A N 1
ATOM 1416 C CA . ILE A 1 181 ? 4.836 7.266 10.752 1.00 86.12 181 ILE A CA 1
ATOM 1417 C C . ILE A 1 181 ? 3.842 8.426 10.763 1.00 86.12 181 ILE A C 1
ATOM 1419 O O . ILE A 1 181 ? 3.058 8.569 11.702 1.00 86.12 181 ILE A O 1
ATOM 1423 N N . PHE A 1 182 ? 3.840 9.221 9.695 1.00 84.44 182 PHE A N 1
ATOM 1424 C CA . PHE A 1 182 ? 3.049 10.441 9.636 1.00 84.44 182 PHE A CA 1
ATOM 1425 C C . PHE A 1 182 ? 1.649 10.210 9.066 1.00 84.44 182 PHE A C 1
ATOM 1427 O O . PHE A 1 182 ? 0.701 10.790 9.576 1.00 84.44 182 PHE A O 1
ATOM 1434 N N . GLY A 1 183 ? 1.460 9.341 8.073 1.00 82.81 183 GLY A N 1
ATOM 1435 C CA . GLY A 1 183 ? 0.129 9.074 7.515 1.00 82.81 183 GLY A CA 1
ATOM 1436 C C . GLY A 1 183 ? -0.665 8.064 8.340 1.00 82.81 183 GLY A C 1
ATOM 1437 O O . GLY A 1 183 ? -1.676 8.401 8.962 1.00 82.81 183 GLY A O 1
ATOM 1438 N N . PHE A 1 184 ? -0.196 6.813 8.371 1.00 83.88 184 PHE A N 1
ATOM 1439 C CA . PHE A 1 184 ? -0.858 5.747 9.129 1.00 83.88 184 PHE A CA 1
ATOM 1440 C C . PHE A 1 184 ? -0.848 6.029 10.631 1.00 83.88 184 PHE A C 1
ATOM 1442 O O . PHE A 1 184 ? -1.897 5.953 11.260 1.00 83.88 184 PHE A O 1
ATOM 1449 N N . GLY A 1 185 ? 0.299 6.392 11.206 1.00 81.75 185 GLY A N 1
ATOM 1450 C CA . GLY A 1 185 ? 0.473 6.594 12.640 1.00 81.75 185 GLY A CA 1
ATOM 1451 C C . GLY A 1 185 ? -0.439 7.691 13.171 1.00 81.75 185 GLY A C 1
ATOM 1452 O O . GLY A 1 185 ? -1.163 7.463 14.139 1.00 81.75 185 GLY A O 1
ATOM 1453 N N . THR A 1 186 ? -0.503 8.829 12.474 1.00 78.44 186 THR A N 1
ATOM 1454 C CA . THR A 1 186 ? -1.369 9.948 12.868 1.00 78.44 186 THR A CA 1
ATOM 1455 C C . THR A 1 186 ? -2.835 9.577 12.873 1.00 78.44 186 THR A C 1
ATOM 1457 O O . THR A 1 186 ? -3.554 9.949 13.796 1.00 78.44 186 THR A O 1
ATOM 1460 N N . LEU A 1 187 ? -3.302 8.822 11.879 1.00 77.38 187 LEU A N 1
ATOM 1461 C CA . LEU A 1 187 ? -4.711 8.454 11.798 1.00 77.38 187 LEU A CA 1
ATOM 1462 C C . LEU A 1 187 ? -5.059 7.268 12.695 1.00 77.38 187 LEU A C 1
ATOM 1464 O O . LEU A 1 187 ? -6.106 7.303 13.345 1.00 77.38 187 LEU A O 1
ATOM 1468 N N . ALA A 1 188 ? -4.222 6.234 12.735 1.00 77.19 188 ALA A N 1
ATOM 1469 C CA . ALA A 1 188 ? -4.457 5.020 13.505 1.00 77.19 188 ALA A CA 1
ATOM 1470 C C . ALA A 1 188 ? -4.343 5.285 15.012 1.00 77.19 188 ALA A C 1
ATOM 1472 O O . ALA A 1 188 ? -5.202 4.863 15.781 1.00 77.19 188 ALA A O 1
ATOM 1473 N N . PHE A 1 189 ? -3.335 6.045 15.439 1.00 76.69 189 PHE A N 1
ATOM 1474 C CA . PHE A 1 189 ? -3.061 6.287 16.854 1.00 76.69 189 PHE A CA 1
ATOM 1475 C C . PHE A 1 189 ? -3.577 7.634 17.356 1.00 76.69 189 PHE A C 1
ATOM 1477 O O . PHE A 1 189 ? -3.276 8.013 18.486 1.00 76.69 189 PHE A O 1
ATOM 1484 N N . SER A 1 190 ? -4.428 8.322 16.585 1.00 69.62 190 SER A N 1
ATOM 1485 C CA . SER A 1 190 ? -5.006 9.617 16.974 1.00 69.62 190 SER A CA 1
ATOM 1486 C C . SER A 1 190 ? -5.732 9.593 18.318 1.00 69.62 190 SER A C 1
ATOM 1488 O O . SER A 1 190 ? -5.877 10.636 18.937 1.00 69.62 190 SER A O 1
ATOM 1490 N N . LYS A 1 191 ? -6.199 8.428 18.781 1.00 67.19 191 LYS A N 1
ATOM 1491 C CA . LYS A 1 191 ? -6.893 8.255 20.069 1.00 67.19 191 LYS A CA 1
ATOM 1492 C C . LYS A 1 191 ? -5.971 7.896 21.238 1.00 67.19 191 LYS A C 1
ATOM 1494 O O . LYS A 1 191 ? -6.450 7.747 22.359 1.00 67.19 191 LYS A O 1
ATOM 1499 N N . ILE A 1 192 ? -4.674 7.714 20.996 1.00 70.38 192 ILE A N 1
ATOM 1500 C CA . ILE A 1 192 ? -3.696 7.361 22.026 1.00 70.38 192 ILE A CA 1
ATOM 1501 C C . ILE A 1 192 ? -3.064 8.650 22.556 1.00 70.38 192 ILE A C 1
ATOM 1503 O O . ILE A 1 192 ? -2.387 9.362 21.818 1.00 70.38 192 ILE A O 1
ATOM 1507 N N . GLY A 1 193 ? -3.256 8.940 23.847 1.00 65.75 193 GLY A N 1
ATOM 1508 C CA . GLY A 1 193 ? -2.853 10.219 24.452 1.00 65.75 193 GLY A CA 1
ATOM 1509 C C . GLY A 1 193 ? -1.363 10.560 24.304 1.00 65.75 193 GLY A C 1
ATOM 1510 O O . GLY A 1 193 ? -1.021 11.708 24.046 1.00 65.75 193 GLY A O 1
ATOM 1511 N N . ILE A 1 194 ? -0.472 9.564 24.374 1.00 68.38 194 ILE A N 1
ATOM 1512 C CA . ILE A 1 194 ? 0.978 9.767 24.175 1.00 68.38 194 ILE A CA 1
ATOM 1513 C C . ILE A 1 194 ? 1.295 10.222 22.743 1.00 68.38 194 ILE A C 1
ATOM 1515 O O . ILE A 1 194 ? 2.157 11.073 22.537 1.00 68.38 194 ILE A O 1
ATOM 1519 N N . PHE A 1 195 ? 0.580 9.686 21.752 1.00 67.94 195 PHE A N 1
ATOM 1520 C CA . PHE A 1 195 ? 0.782 10.049 20.353 1.00 67.94 195 PHE A CA 1
ATOM 1521 C C . PHE A 1 195 ? 0.339 11.496 20.084 1.00 67.94 195 PHE A C 1
ATOM 1523 O O . PHE A 1 195 ? 1.041 12.241 19.398 1.00 67.94 195 PHE A O 1
ATOM 1530 N N . GLN A 1 196 ? -0.788 11.907 20.679 1.00 65.38 196 GLN A N 1
ATOM 1531 C CA . GLN A 1 196 ? -1.299 13.279 20.584 1.00 65.38 196 GLN A CA 1
ATOM 1532 C C . GLN A 1 196 ? -0.321 14.318 21.148 1.00 65.38 196 GLN A C 1
ATOM 1534 O O . GLN A 1 196 ? -0.181 15.401 20.589 1.00 65.38 196 GLN A O 1
ATOM 1539 N N . LEU A 1 197 ? 0.386 13.986 22.230 1.00 68.94 197 LEU A N 1
ATOM 1540 C CA . LEU A 1 197 ? 1.255 14.941 22.916 1.00 68.94 197 LEU A CA 1
ATOM 1541 C C . LEU A 1 197 ? 2.562 15.234 22.157 1.00 68.94 197 LEU A C 1
ATOM 1543 O O . LEU A 1 197 ? 3.081 16.343 22.243 1.00 68.94 197 LEU A O 1
ATOM 1547 N N . ILE A 1 198 ? 3.110 14.236 21.453 1.00 70.50 198 ILE A N 1
ATOM 1548 C CA . ILE A 1 198 ? 4.465 14.304 20.878 1.00 70.50 198 ILE A CA 1
ATOM 1549 C C . ILE A 1 198 ? 4.429 14.488 19.360 1.00 70.50 198 ILE A C 1
ATOM 1551 O O . ILE A 1 198 ? 5.133 15.343 18.828 1.00 70.50 198 ILE A O 1
ATOM 1555 N N . LEU A 1 199 ? 3.641 13.675 18.648 1.00 66.44 199 LEU A N 1
ATOM 1556 C CA . LEU A 1 199 ? 3.706 13.628 17.186 1.00 66.44 199 LEU A CA 1
ATOM 1557 C C . LEU A 1 199 ? 2.718 14.584 16.521 1.00 66.44 199 LEU A C 1
ATOM 1559 O O . LEU A 1 199 ? 3.048 15.173 15.499 1.00 66.44 199 LEU A O 1
ATOM 1563 N N . GLN A 1 200 ? 1.521 14.750 17.083 1.00 67.19 200 GLN A N 1
ATOM 1564 C CA . GLN A 1 200 ? 0.411 15.445 16.423 1.00 67.19 200 GLN A CA 1
ATOM 1565 C C . GLN A 1 200 ? 0.721 16.879 15.939 1.00 67.19 200 GLN A C 1
ATOM 1567 O O . GLN A 1 200 ? 0.333 17.179 14.810 1.00 67.19 200 GLN A O 1
ATOM 1572 N N . PRO A 1 201 ? 1.432 17.747 16.691 1.00 69.44 201 PRO A N 1
ATOM 1573 C CA . PRO A 1 201 ? 1.687 19.125 16.256 1.00 69.44 201 PRO A CA 1
ATOM 1574 C C . PRO A 1 201 ? 2.511 19.222 14.967 1.00 69.44 201 PRO A C 1
ATOM 1576 O O . PRO A 1 201 ? 2.284 20.112 14.161 1.00 69.44 201 PRO A O 1
ATOM 1579 N N . PHE A 1 202 ? 3.449 18.294 14.761 1.00 65.56 202 PHE A N 1
ATOM 1580 C CA . PHE A 1 202 ? 4.309 18.251 13.573 1.00 65.56 202 PHE A CA 1
ATOM 1581 C C . PHE A 1 202 ? 3.755 17.324 12.492 1.00 65.56 202 PHE A C 1
ATOM 1583 O O . PHE A 1 202 ? 3.978 17.524 11.300 1.00 65.56 202 PHE A O 1
ATOM 1590 N N . ALA A 1 203 ? 3.056 16.272 12.913 1.00 68.25 203 ALA A N 1
ATOM 1591 C CA . ALA A 1 203 ? 2.605 15.227 12.023 1.00 68.25 203 ALA A CA 1
ATOM 1592 C C . ALA A 1 203 ? 1.375 15.629 11.215 1.00 68.25 203 ALA A C 1
ATOM 1594 O O . ALA A 1 203 ? 1.226 15.110 10.119 1.00 68.25 203 ALA A O 1
ATOM 1595 N N . LEU A 1 204 ? 0.515 16.531 11.704 1.00 68.00 204 LEU A N 1
ATOM 1596 C CA . LEU A 1 204 ? -0.700 16.914 10.978 1.00 68.00 204 LEU A CA 1
ATOM 1597 C C . LEU A 1 204 ? -0.387 17.624 9.657 1.00 68.00 204 LEU A C 1
ATOM 1599 O O . LEU A 1 204 ? -0.851 17.158 8.619 1.00 68.00 204 LEU A O 1
ATOM 1603 N N . ASP A 1 205 ? 0.460 18.653 9.681 1.00 73.25 205 ASP A N 1
ATOM 1604 C CA . ASP A 1 205 ? 0.788 19.426 8.478 1.00 73.25 205 ASP A CA 1
ATOM 1605 C C . ASP A 1 205 ? 1.472 18.558 7.420 1.00 73.25 205 ASP A C 1
ATOM 1607 O O . ASP A 1 205 ? 1.124 18.622 6.246 1.00 73.25 205 ASP A O 1
ATOM 1611 N N . LEU A 1 206 ? 2.412 17.695 7.823 1.00 77.12 206 LEU A N 1
ATOM 1612 C CA . LEU A 1 206 ? 3.101 16.801 6.891 1.00 77.12 206 LEU A CA 1
ATOM 1613 C C . LEU A 1 206 ? 2.192 15.664 6.406 1.00 77.12 206 LEU A C 1
ATOM 1615 O O . LEU A 1 206 ? 2.223 15.313 5.226 1.00 77.12 206 LEU A O 1
ATOM 1619 N N . ALA A 1 207 ? 1.380 15.081 7.294 1.00 78.94 207 ALA A N 1
ATOM 1620 C CA . ALA A 1 207 ? 0.492 13.975 6.950 1.00 78.94 207 ALA A CA 1
ATOM 1621 C C . ALA A 1 207 ? -0.515 14.369 5.877 1.00 78.94 207 ALA A C 1
ATOM 1623 O O . ALA A 1 207 ? -0.868 13.526 5.056 1.00 78.94 207 ALA A O 1
ATOM 1624 N N . GLU A 1 208 ? -0.957 15.624 5.847 1.00 78.38 208 GLU A N 1
ATOM 1625 C CA . GLU A 1 208 ? -1.892 16.110 4.834 1.00 78.38 208 GLU A CA 1
ATOM 1626 C C . GLU A 1 208 ? -1.361 16.032 3.407 1.00 78.38 208 GLU A C 1
ATOM 1628 O O . GLU A 1 208 ? -2.167 15.991 2.489 1.00 78.38 208 GLU A O 1
ATOM 1633 N N . TRP A 1 209 ? -0.051 15.920 3.198 1.00 81.31 209 TRP A N 1
ATOM 1634 C CA . TRP A 1 209 ? 0.534 15.772 1.861 1.00 81.31 209 TRP A CA 1
ATOM 1635 C C . TRP A 1 209 ? 0.839 14.320 1.490 1.00 81.31 209 TRP A C 1
ATOM 1637 O O . TRP A 1 209 ? 1.212 14.033 0.353 1.00 81.31 209 TRP A O 1
ATOM 1647 N N . LEU A 1 210 ? 0.690 13.384 2.431 1.00 87.06 210 LEU A N 1
ATOM 1648 C CA . LEU A 1 210 ? 1.085 11.996 2.223 1.00 87.06 210 LEU A CA 1
ATOM 1649 C C . LEU A 1 210 ? -0.047 11.179 1.588 1.00 87.06 210 LEU A C 1
ATOM 1651 O O . LEU A 1 210 ? -1.169 11.168 2.110 1.00 87.06 210 LEU A O 1
ATOM 1655 N N . PRO A 1 211 ? 0.230 10.415 0.512 1.00 88.50 211 PRO A N 1
ATOM 1656 C CA . PRO A 1 211 ? -0.798 9.658 -0.204 1.00 88.50 211 PRO A CA 1
ATOM 1657 C C . PRO A 1 211 ? -1.500 8.631 0.696 1.00 88.50 211 PRO A C 1
ATOM 1659 O O . PRO A 1 211 ? -2.693 8.373 0.535 1.00 88.50 211 PRO A O 1
ATOM 1662 N N . MET A 1 212 ? -0.801 8.089 1.699 1.00 89.50 212 MET A N 1
ATOM 1663 C CA . MET A 1 212 ? -1.387 7.159 2.664 1.00 89.50 212 MET A CA 1
ATOM 1664 C C . MET A 1 212 ? -2.483 7.797 3.530 1.00 89.50 212 MET A C 1
ATOM 1666 O O . MET A 1 212 ? -3.491 7.151 3.817 1.00 89.50 212 MET A O 1
ATOM 1670 N N . THR A 1 213 ? -2.334 9.067 3.909 1.00 86.62 213 THR A N 1
ATOM 1671 C CA . THR A 1 213 ? -3.336 9.802 4.696 1.00 86.62 213 THR A CA 1
ATOM 1672 C C . THR A 1 213 ? -4.636 9.940 3.918 1.00 86.62 213 THR A C 1
ATOM 1674 O O . THR A 1 213 ? -5.711 9.625 4.436 1.00 86.62 213 THR A O 1
ATOM 1677 N N . PHE A 1 214 ? -4.544 10.353 2.652 1.00 84.88 214 PHE A N 1
ATOM 1678 C CA . PHE A 1 214 ? -5.696 10.444 1.755 1.00 84.88 214 PHE A CA 1
ATOM 1679 C C . PHE A 1 214 ? -6.363 9.085 1.559 1.00 84.88 214 PHE A C 1
ATOM 1681 O O . PHE A 1 214 ? -7.583 8.968 1.688 1.00 84.88 214 PHE A O 1
ATOM 1688 N N . ALA A 1 215 ? -5.561 8.046 1.323 1.00 89.50 215 ALA A N 1
ATOM 1689 C CA . ALA A 1 215 ? -6.046 6.689 1.136 1.00 89.50 215 ALA A CA 1
ATOM 1690 C C . ALA A 1 215 ? -6.838 6.183 2.355 1.00 89.50 215 ALA A C 1
ATOM 1692 O O . ALA A 1 215 ? -7.939 5.651 2.200 1.00 89.50 215 ALA A O 1
ATOM 1693 N N . ILE A 1 216 ? -6.333 6.404 3.577 1.00 89.88 216 ILE A N 1
ATOM 1694 C CA . ILE A 1 216 ? -7.027 6.014 4.816 1.00 89.88 216 ILE A CA 1
ATOM 1695 C C . ILE A 1 216 ? -8.319 6.815 4.997 1.00 89.88 216 ILE A C 1
ATOM 1697 O O . ILE A 1 216 ? -9.343 6.240 5.367 1.00 89.88 216 ILE A O 1
ATOM 1701 N N . ARG A 1 217 ? -8.306 8.129 4.732 1.00 87.38 217 ARG A N 1
ATOM 1702 C CA . ARG A 1 217 ? -9.507 8.979 4.831 1.00 87.38 217 ARG A CA 1
ATOM 1703 C C . ARG A 1 217 ? -10.610 8.494 3.883 1.00 87.38 217 ARG A C 1
ATOM 1705 O O . ARG A 1 217 ? -11.748 8.319 4.321 1.00 87.38 217 ARG A O 1
ATOM 1712 N N . ILE A 1 218 ? -10.265 8.195 2.629 1.00 86.31 218 ILE A N 1
ATOM 1713 C CA . ILE A 1 218 ? -11.193 7.618 1.645 1.00 86.31 218 ILE A CA 1
ATOM 1714 C C . ILE A 1 218 ? -11.696 6.254 2.121 1.00 86.31 218 ILE A C 1
ATOM 1716 O O . ILE A 1 218 ? -12.899 6.001 2.099 1.00 86.31 218 ILE A O 1
ATOM 1720 N N . ALA A 1 219 ? -10.815 5.380 2.610 1.00 89.38 219 ALA A N 1
ATOM 1721 C CA . ALA A 1 219 ? -11.240 4.063 3.062 1.00 89.38 219 ALA A CA 1
ATOM 1722 C C . ALA A 1 219 ? -12.192 4.131 4.267 1.00 89.38 219 ALA A C 1
ATOM 1724 O O . ALA A 1 219 ? -13.216 3.447 4.292 1.00 89.38 219 ALA A O 1
ATOM 1725 N N . ARG A 1 220 ? -11.919 5.019 5.230 1.00 87.81 220 ARG A N 1
ATOM 1726 C CA . ARG A 1 220 ? -12.801 5.278 6.376 1.00 87.81 220 ARG A CA 1
ATOM 1727 C C . ARG A 1 220 ? -14.174 5.795 5.955 1.00 87.81 220 ARG A C 1
ATOM 1729 O O . ARG A 1 220 ? -15.154 5.383 6.566 1.00 87.81 220 ARG A O 1
ATOM 1736 N N . TYR A 1 221 ? -14.267 6.638 4.923 1.00 85.81 221 TYR A N 1
ATOM 1737 C CA . TYR A 1 221 ? -15.551 7.129 4.402 1.00 85.81 221 TYR A CA 1
ATOM 1738 C C . TYR A 1 221 ? -16.481 5.978 3.985 1.00 85.81 221 TYR A C 1
ATOM 1740 O O . TYR A 1 221 ? -17.647 5.951 4.367 1.00 85.81 221 TYR A O 1
ATOM 1748 N N . PHE A 1 222 ? -15.959 4.969 3.283 1.00 87.12 222 PHE A N 1
ATOM 1749 C CA . PHE A 1 222 ? -16.762 3.811 2.866 1.00 87.12 222 PHE A CA 1
ATOM 1750 C C . PHE A 1 222 ? -17.140 2.861 4.015 1.00 87.12 222 PHE A C 1
ATOM 1752 O O . PHE A 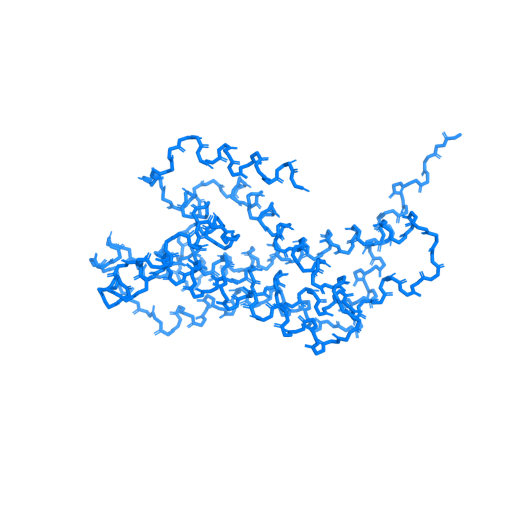1 222 ? -18.097 2.096 3.883 1.00 87.12 222 PHE A O 1
ATOM 1759 N N . TYR A 1 223 ? -16.407 2.912 5.130 1.00 84.19 223 TYR A N 1
ATOM 1760 C CA . TYR A 1 223 ? -16.641 2.106 6.334 1.00 84.19 223 TYR A CA 1
ATOM 1761 C C . TYR A 1 223 ? -17.510 2.799 7.391 1.00 84.19 223 TYR A C 1
ATOM 1763 O O . TYR A 1 223 ? -18.144 2.138 8.215 1.00 84.19 223 TYR A O 1
ATOM 1771 N N . ASN A 1 224 ? -17.544 4.130 7.397 1.00 76.75 224 ASN A N 1
ATOM 1772 C CA . ASN A 1 224 ? -18.302 4.927 8.347 1.00 76.75 224 ASN A CA 1
ATOM 1773 C C . ASN A 1 224 ? -19.307 5.806 7.593 1.00 76.75 224 ASN A C 1
ATOM 1775 O O . ASN A 1 224 ? -18.961 6.878 7.114 1.00 76.75 224 ASN A O 1
ATOM 1779 N N . ASN A 1 225 ? -20.592 5.441 7.637 1.00 56.31 225 ASN A N 1
ATOM 1780 C CA . ASN A 1 225 ? -21.711 6.279 7.163 1.00 56.31 225 ASN A CA 1
ATOM 1781 C C . ASN A 1 225 ? -21.829 7.660 7.865 1.00 56.31 225 ASN A C 1
ATOM 1783 O O . ASN A 1 225 ? -22.770 8.396 7.589 1.00 56.31 225 ASN A O 1
ATOM 1787 N N . LYS A 1 226 ? -20.946 7.998 8.820 1.00 47.09 226 LYS A N 1
ATOM 1788 C CA . LYS A 1 226 ? -21.066 9.167 9.714 1.00 47.09 226 LYS A CA 1
ATOM 1789 C C . LYS A 1 226 ? -19.844 10.096 9.762 1.00 47.09 226 LYS A C 1
ATOM 1791 O O . LYS A 1 226 ? -19.879 11.060 10.519 1.00 47.09 226 LYS A O 1
ATOM 1796 N N . THR A 1 227 ? -18.765 9.849 9.016 1.00 43.78 227 THR A N 1
ATOM 1797 C CA . THR A 1 227 ? -17.572 10.719 9.089 1.00 43.78 227 THR A CA 1
ATOM 1798 C C . THR A 1 227 ? -17.520 11.743 7.961 1.00 43.78 227 THR A C 1
ATOM 1800 O O . THR A 1 227 ? -17.384 11.396 6.791 1.00 43.78 227 THR A O 1
ATOM 1803 N N . VAL A 1 228 ? -17.605 13.001 8.393 1.00 42.12 228 VAL A N 1
ATOM 1804 C CA . VAL A 1 228 ? -17.444 14.265 7.673 1.00 42.12 228 VAL A CA 1
ATOM 1805 C C . VAL A 1 228 ? -16.072 14.323 6.994 1.00 42.12 228 VAL A C 1
ATOM 1807 O O . VAL A 1 228 ? -15.058 14.569 7.638 1.00 42.12 228 VAL A O 1
ATOM 1810 N N . LEU A 1 229 ? -16.038 14.108 5.684 1.00 45.47 229 LEU A N 1
ATOM 1811 C CA . LEU A 1 229 ? -15.237 14.967 4.819 1.00 45.47 229 LEU A CA 1
ATOM 1812 C C . LEU A 1 229 ? -16.236 15.987 4.290 1.00 45.47 229 LEU A C 1
ATOM 1814 O O . LEU A 1 229 ? -17.279 15.586 3.768 1.00 45.47 229 LEU A O 1
ATOM 1818 N N . CYS A 1 230 ? -15.971 17.281 4.469 1.00 42.00 230 CYS A N 1
ATOM 1819 C CA . CYS A 1 230 ? -16.723 18.300 3.745 1.00 42.00 230 CYS A CA 1
ATOM 1820 C C . CYS A 1 230 ? -16.728 17.891 2.266 1.00 42.00 230 CYS A C 1
ATOM 1822 O O . CYS A 1 230 ? -15.681 17.513 1.743 1.00 42.00 230 CYS A O 1
ATOM 1824 N N . GLU A 1 231 ? -17.884 17.918 1.601 1.00 44.06 231 GLU A N 1
ATOM 1825 C CA . GLU A 1 231 ? -18.063 17.433 0.218 1.00 44.06 231 GLU A CA 1
ATOM 1826 C C . GLU A 1 231 ? -17.019 17.998 -0.772 1.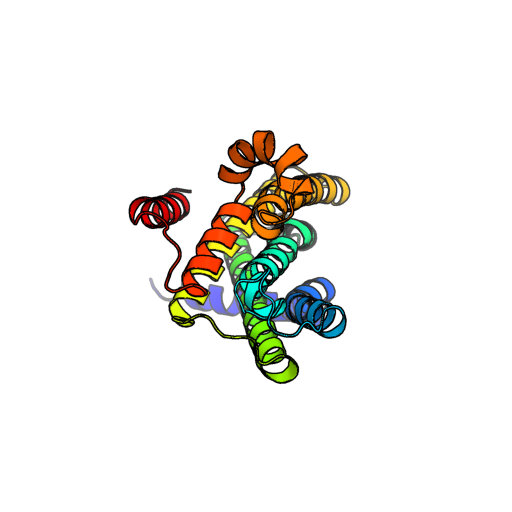00 44.06 231 GLU A C 1
ATOM 1828 O O . GLU A 1 231 ? -16.720 17.376 -1.792 1.00 44.06 231 GLU A O 1
ATOM 1833 N N . GLY A 1 232 ? -16.383 19.125 -0.431 1.00 46.22 232 GLY A N 1
ATOM 1834 C CA . GLY A 1 232 ? -15.254 19.705 -1.154 1.00 46.22 232 GLY A CA 1
ATOM 1835 C C . GLY A 1 232 ? -13.943 18.902 -1.133 1.00 46.22 232 GLY A C 1
ATOM 1836 O O . GLY A 1 232 ? -13.196 19.002 -2.098 1.00 46.22 232 GLY A O 1
ATOM 1837 N N . ASP A 1 233 ? -13.646 18.088 -0.116 1.00 51.25 233 ASP A N 1
ATOM 1838 C CA . ASP A 1 233 ? -12.341 17.412 0.021 1.00 51.25 233 ASP A CA 1
ATOM 1839 C C . ASP A 1 233 ? -12.259 16.092 -0.751 1.00 51.25 233 ASP A C 1
ATOM 1841 O O . ASP A 1 233 ? -11.196 15.729 -1.247 1.00 51.25 233 ASP A O 1
ATOM 1845 N N . VAL A 1 234 ? -13.384 15.390 -0.917 1.00 48.34 234 VAL A N 1
ATOM 1846 C CA . VAL A 1 234 ? -13.461 14.189 -1.766 1.00 48.34 234 VAL A CA 1
ATOM 1847 C C . VAL A 1 234 ? -13.447 14.584 -3.239 1.00 48.34 234 VAL A C 1
ATOM 1849 O O . VAL A 1 234 ? -12.752 13.952 -4.031 1.00 48.34 234 VAL A O 1
ATOM 1852 N N . LEU A 1 235 ? -14.154 15.661 -3.602 1.00 43.31 235 LEU A N 1
ATOM 1853 C CA . LEU A 1 235 ? -14.116 16.213 -4.954 1.00 43.31 235 LEU A CA 1
ATOM 1854 C C . LEU A 1 235 ? -12.728 16.783 -5.269 1.00 43.31 235 LEU A C 1
ATOM 1856 O O . LEU A 1 235 ? -12.200 16.500 -6.337 1.00 43.31 235 LEU A O 1
ATOM 1860 N N . LYS A 1 236 ? -12.088 17.494 -4.330 1.00 46.47 236 LYS A N 1
ATOM 1861 C CA . LYS A 1 236 ? -10.687 17.918 -4.473 1.00 46.47 236 LYS A CA 1
ATOM 1862 C C . LYS A 1 236 ? -9.746 16.724 -4.602 1.00 46.47 236 LYS A C 1
ATOM 1864 O O . LYS A 1 236 ? -8.949 16.720 -5.523 1.00 46.47 236 LYS A O 1
ATOM 1869 N N . ALA A 1 237 ? -9.845 15.697 -3.757 1.00 45.62 237 ALA A N 1
ATOM 1870 C CA . ALA A 1 237 ? -8.969 14.522 -3.828 1.00 45.62 237 ALA A CA 1
ATOM 1871 C C . ALA A 1 237 ? -9.154 13.716 -5.127 1.00 45.62 237 ALA A C 1
ATOM 1873 O O . ALA A 1 237 ? -8.175 13.266 -5.718 1.00 45.62 237 ALA A O 1
ATOM 1874 N N . PHE A 1 238 ? -10.394 13.574 -5.602 1.00 45.84 238 PHE A N 1
ATOM 1875 C CA . PHE A 1 238 ? -10.692 12.937 -6.884 1.00 45.84 238 PHE A CA 1
ATOM 1876 C C . PHE A 1 238 ? -10.196 13.784 -8.065 1.00 45.84 238 PHE A C 1
ATOM 1878 O O . PHE A 1 238 ? -9.633 13.236 -9.005 1.00 45.84 238 PHE A O 1
ATOM 1885 N N . LEU A 1 239 ? -10.329 15.115 -7.997 1.00 44.06 239 LEU A N 1
ATOM 1886 C CA . LEU A 1 239 ? -9.794 16.043 -9.000 1.00 44.06 239 LEU A CA 1
ATOM 1887 C C . LEU A 1 239 ? -8.257 16.087 -8.993 1.00 44.06 239 LEU A C 1
ATOM 1889 O O . LEU A 1 239 ? -7.661 16.108 -10.062 1.00 44.06 239 LEU A O 1
ATOM 1893 N N . TYR A 1 240 ? -7.597 16.019 -7.834 1.00 41.94 240 TYR A N 1
ATOM 1894 C CA . TYR A 1 240 ? -6.133 15.941 -7.744 1.00 41.94 240 TYR A CA 1
ATOM 1895 C C . TYR A 1 240 ? -5.586 14.616 -8.288 1.00 41.94 240 TYR A C 1
ATOM 1897 O O . TYR A 1 240 ? -4.538 14.617 -8.923 1.00 41.94 240 TYR A O 1
ATOM 1905 N N . ALA A 1 241 ? -6.307 13.504 -8.110 1.00 40.12 241 ALA A N 1
ATOM 1906 C CA . ALA A 1 241 ? -5.951 12.210 -8.699 1.00 40.12 241 ALA A CA 1
ATOM 1907 C C . ALA A 1 241 ? -6.199 12.125 -10.221 1.00 40.12 241 ALA A C 1
ATOM 1909 O O . ALA A 1 241 ? -5.708 11.201 -10.859 1.00 40.12 241 ALA A O 1
ATOM 1910 N N . LEU A 1 242 ? -6.971 13.057 -10.793 1.00 35.50 242 LEU A N 1
ATOM 1911 C CA . LEU A 1 242 ? -7.270 13.147 -12.230 1.00 35.50 242 LEU A CA 1
ATOM 1912 C C . LEU A 1 242 ? -6.383 14.160 -12.974 1.00 35.50 242 LEU A C 1
ATOM 1914 O O . LEU A 1 242 ? -6.369 14.160 -14.202 1.00 35.50 242 LEU A O 1
ATOM 1918 N N . VAL A 1 243 ? -5.694 15.041 -12.240 1.00 34.94 243 VAL A N 1
ATOM 1919 C CA . VAL A 1 243 ? -4.856 16.131 -12.778 1.00 34.94 243 VAL A CA 1
ATOM 1920 C C . VAL A 1 243 ? -3.348 15.815 -12.690 1.00 34.94 243 VAL A C 1
ATOM 1922 O O . VAL A 1 243 ? -2.543 16.538 -13.276 1.00 34.94 243 VAL A O 1
ATOM 1925 N N . LEU A 1 244 ? -2.964 14.721 -12.023 1.00 34.31 244 LEU A N 1
ATOM 1926 C CA . LEU A 1 244 ? -1.614 14.127 -12.034 1.00 34.31 244 LEU A CA 1
ATOM 1927 C C . LEU A 1 244 ? -1.549 12.940 -13.001 1.00 34.31 244 LEU A C 1
ATOM 1929 O O . LEU A 1 244 ? -0.506 12.808 -13.679 1.00 34.31 244 LEU A O 1
#

Secondary structure (DSSP, 8-state):
---SHHHHHHHHHHHHHHHHHTT--HHHHHHHHHHHHHHHHHHHH-----BGGGTSB-HHHHHHHHHHHHHHHIIIIIIHHHHHHHHTGGGS---HHHHHHHHHHHHHHHHHHHHHHHHHHHHHHHHHH-PPPPTTHHHHHHHHHHHHHHHHHHHHHHHHH-SSHHHHHHHHHHHHHHIIIIIIHHHHSTT-HHHHHHTHHHHHHHHTT-HHHHHHHHHHHHH-TT----HHHHHHHHHHHHH-

pLDDT: mean 78.46, std 16.19, range [34.31, 94.62]

Sequence (244 aa):
MGGKGIHGVHSGFIALFFSKYVRSPSYGIFSLFYPSAIIIGFGLLIQNPPSVLFGGKRFLDYYSPEIIILSLSVYGLLLFPIDLLQSGLEKKSGGMTRNALNGFCYVALHLFISLCGILALFLCGAMFFKIQLPTRMGLFLIALAALQMVFFSFGVFFNQLSRETSNILVWSFSFFIVNIIFGFGTLAFSKIGIFQLILQPFALDLAEWLPMTFAIRIARYFYNNKTVLCEGDVLKAFLYALVL

Foldseek 3Di:
DDDDPPVVLVVLLVCVCCVDCVPPNVLLVCLQCVLQVQLVVCCVVQVDQQDVLQVRDGPCLSCVLLSLLLSLLCSLLARLLLVVLVVCLVVDPDPPVVSVSSVVSVLVNSLVSNLNSVVSNVVSCCVPPVHDDFPCNVVLSVLSSLLSVVSNVNSVVLNVVDSDSVSSNVVSVVLSVLCCVLQSVCVVCVSPPVCCVPPVVPSVVVNVPRSSNVSSVSSVVRSDVDDDDPPVVVVVVVVVSVVD

Radius of gyration: 19.26 Å; chains: 1; bounding box: 42×39×67 Å